Protein AF-A0AA39YQM5-F1 (afdb_monomer)

Sequence (185 aa):
MAFLSEPGAADSDPPRSPYSTARALARDLTLPAVPDMAIPPSPPPTQHADMTSLNAKFDTFLKLKRRAADPAHFNSRIGASSALRNPALMDKLLGFVGMETEFSEGDAAGTAQYGTTVGSDVWDPAGFPEWAYRGALRRAQERGTRERERARGEPVQFVSSGAGAGVEAAGAAPVRFDRRTMFDT

Mean predicted aligned error: 21.56 Å

InterPro domains:
  IPR012479 SAP30-binding protein [PF07818] (39-149)
  IPR012479 SAP30-binding protein [PTHR13464] (11-168)

Organism: NCBI:txid92897

Solvent-accessible surface area (backbone atoms only — not comparable to full-atom values): 12510 Å² total; per-residue (Å²): 137,84,83,80,77,78,83,72,80,80,78,80,69,74,89,67,52,74,68,55,47,54,52,48,51,55,46,66,75,68,52,67,97,66,77,84,80,72,77,74,77,78,75,78,81,80,86,51,82,86,43,54,71,55,52,54,52,50,54,51,49,51,55,48,65,67,36,80,89,64,67,69,50,65,69,58,55,51,72,68,32,69,76,73,68,41,73,74,48,55,56,52,54,28,42,73,72,61,33,32,77,64,72,53,95,82,50,80,75,36,41,54,75,76,58,67,96,62,55,65,92,81,50,54,93,73,74,65,58,73,61,76,39,72,69,45,37,50,55,51,50,56,49,53,52,54,50,52,63,55,52,75,74,53,84,84,79,79,80,77,89,83,84,82,85,88,80,85,87,79,91,78,79,88,80,82,78,85,79,83,68,97,81,81,130

Structure (mmCIF, N/CA/C/O backbone):
data_AF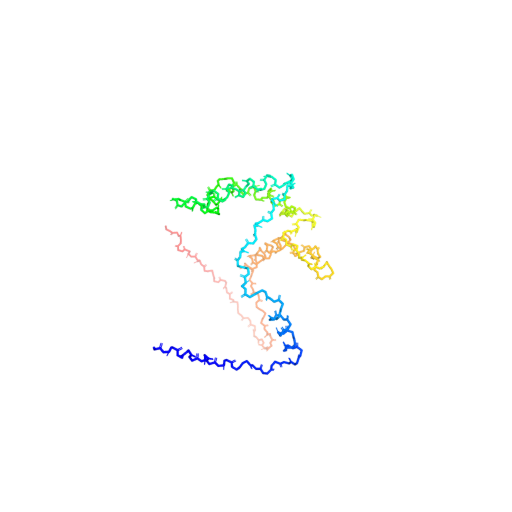-A0AA39YQM5-F1
#
_entry.id   AF-A0AA39YQM5-F1
#
loop_
_atom_site.group_PDB
_atom_site.id
_atom_site.type_symbol
_atom_site.label_atom_id
_atom_site.label_alt_id
_atom_site.label_comp_id
_atom_site.label_asym_id
_atom_site.label_entity_id
_atom_site.label_seq_id
_atom_site.pdbx_PDB_ins_code
_atom_site.Cartn_x
_atom_site.Cartn_y
_atom_site.Cartn_z
_atom_site.occupancy
_atom_site.B_iso_or_equiv
_atom_site.auth_seq_id
_atom_site.auth_comp_id
_atom_site.auth_asym_id
_atom_site.auth_atom_id
_atom_site.pdbx_PDB_model_num
ATOM 1 N N . MET A 1 1 ? 56.730 -27.668 -30.489 1.00 39.78 1 MET A N 1
ATOM 2 C CA . MET A 1 1 ? 56.117 -27.928 -29.170 1.00 39.78 1 MET A CA 1
ATOM 3 C C . MET A 1 1 ? 54.621 -28.047 -29.382 1.00 39.78 1 MET A C 1
ATOM 5 O O . MET A 1 1 ? 53.988 -27.052 -29.702 1.00 39.78 1 MET A O 1
ATOM 9 N N . ALA A 1 2 ? 54.102 -29.274 -29.350 1.00 35.88 2 ALA A N 1
ATOM 10 C CA . ALA A 1 2 ? 52.684 -29.564 -29.521 1.00 35.88 2 ALA A CA 1
ATOM 11 C C . ALA A 1 2 ? 51.980 -29.409 -28.167 1.00 35.88 2 ALA A C 1
ATOM 13 O O . ALA A 1 2 ? 52.367 -30.068 -27.204 1.00 35.88 2 ALA A O 1
ATOM 14 N N . PHE A 1 3 ? 50.979 -28.534 -28.091 1.00 41.88 3 PHE A N 1
ATOM 15 C CA . PHE A 1 3 ? 50.074 -28.461 -26.948 1.00 41.88 3 PHE A CA 1
ATOM 16 C C . PHE A 1 3 ? 48.999 -29.534 -27.130 1.00 41.88 3 PHE A C 1
ATOM 18 O O . PHE A 1 3 ? 48.055 -29.351 -27.896 1.00 41.88 3 PHE A O 1
ATOM 25 N N . LEU A 1 4 ? 49.169 -30.676 -26.459 1.00 44.28 4 LEU A N 1
ATOM 26 C CA . LEU A 1 4 ? 48.062 -31.594 -26.219 1.00 44.28 4 LEU A CA 1
ATOM 27 C C . LEU A 1 4 ? 47.138 -30.926 -25.196 1.00 44.28 4 LEU A C 1
ATOM 29 O O . LEU A 1 4 ? 47.504 -30.795 -24.032 1.00 44.28 4 LEU A O 1
ATOM 33 N N . SER A 1 5 ? 45.969 -30.469 -25.639 1.00 46.12 5 SER A N 1
ATOM 34 C CA . SER A 1 5 ? 44.890 -30.087 -24.730 1.00 46.12 5 SER A CA 1
ATOM 35 C C . SER A 1 5 ? 44.255 -31.366 -24.199 1.00 46.12 5 SER A C 1
ATOM 37 O O . SER A 1 5 ? 43.739 -32.168 -24.978 1.00 46.12 5 SER A O 1
ATOM 39 N N . GLU A 1 6 ? 44.314 -31.565 -22.885 1.00 42.88 6 GLU A N 1
ATOM 40 C CA . GLU A 1 6 ? 43.554 -32.608 -22.200 1.00 42.88 6 GLU A CA 1
ATOM 41 C C . GLU A 1 6 ? 42.051 -32.443 -22.488 1.00 42.88 6 GLU A C 1
ATOM 43 O O . GLU A 1 6 ? 41.546 -31.314 -22.448 1.00 42.88 6 GLU A O 1
ATOM 48 N N . PRO A 1 7 ? 41.306 -33.528 -22.764 1.00 44.53 7 PRO A N 1
ATOM 49 C CA . PRO A 1 7 ? 39.858 -33.464 -22.741 1.00 44.53 7 PRO A CA 1
ATOM 50 C C . PRO A 1 7 ? 39.413 -33.342 -21.280 1.00 44.53 7 PRO A C 1
ATOM 52 O O . PRO A 1 7 ? 39.602 -34.259 -20.480 1.00 44.53 7 PRO A O 1
ATOM 55 N N . GLY A 1 8 ? 38.858 -32.176 -20.945 1.00 40.28 8 GLY A N 1
ATOM 56 C CA . GLY A 1 8 ? 38.265 -31.889 -19.646 1.00 40.28 8 GLY A CA 1
ATOM 57 C C . GLY A 1 8 ? 37.281 -32.977 -19.219 1.00 40.28 8 GLY A C 1
ATOM 58 O O . GLY A 1 8 ? 36.554 -33.537 -20.041 1.00 40.28 8 GLY A O 1
ATOM 59 N N . ALA A 1 9 ? 37.322 -33.272 -17.922 1.00 41.81 9 ALA A N 1
ATOM 60 C CA . ALA A 1 9 ? 36.506 -34.247 -17.221 1.00 41.81 9 ALA A CA 1
ATOM 61 C C . ALA A 1 9 ? 35.063 -34.299 -17.748 1.00 41.81 9 ALA A C 1
ATOM 63 O O . ALA A 1 9 ? 34.356 -33.293 -17.781 1.00 41.81 9 ALA A O 1
ATOM 64 N N . ALA A 1 10 ? 34.639 -35.495 -18.150 1.00 44.38 10 ALA A N 1
ATOM 65 C CA . ALA A 1 10 ? 33.248 -35.788 -18.430 1.00 44.38 10 ALA A CA 1
ATOM 66 C C . ALA A 1 10 ? 32.447 -35.647 -17.128 1.00 44.38 10 ALA A C 1
ATOM 68 O O . ALA A 1 10 ? 32.453 -36.551 -16.292 1.00 44.38 10 ALA A O 1
ATOM 69 N N . ASP A 1 11 ? 31.762 -34.516 -16.966 1.00 47.53 11 ASP A N 1
ATOM 70 C CA . ASP A 1 11 ? 30.626 -34.407 -16.057 1.00 47.53 11 ASP A CA 1
ATOM 71 C C . ASP A 1 11 ? 29.605 -35.467 -16.487 1.00 47.53 11 ASP A C 1
ATOM 73 O O . ASP A 1 11 ? 28.951 -35.364 -17.529 1.00 47.53 11 ASP A O 1
ATOM 77 N N . SER A 1 12 ? 29.532 -36.558 -15.726 1.00 56.06 12 SER A N 1
ATOM 78 C CA . SER A 1 12 ? 28.594 -37.646 -15.965 1.00 56.06 12 SER A CA 1
ATOM 79 C C . SER A 1 12 ? 27.187 -37.191 -15.584 1.00 56.06 12 SER A C 1
ATOM 81 O O . SER A 1 12 ? 26.719 -37.429 -14.468 1.00 56.06 12 SER A O 1
ATOM 83 N N . ASP A 1 13 ? 26.520 -36.518 -16.516 1.00 61.09 13 ASP A N 1
ATOM 84 C CA . ASP A 1 13 ? 25.085 -36.272 -16.443 1.00 61.09 13 ASP A CA 1
ATOM 85 C C . ASP A 1 13 ? 24.344 -37.613 -16.264 1.00 61.09 13 ASP A C 1
ATOM 87 O O . ASP A 1 13 ? 24.698 -38.607 -16.914 1.00 61.09 13 ASP A O 1
ATOM 91 N N . PRO A 1 14 ? 23.309 -37.683 -15.405 1.00 71.25 14 PRO A N 1
ATOM 92 C CA . PRO A 1 14 ? 22.528 -38.902 -15.229 1.00 71.25 14 PRO A CA 1
ATOM 93 C C . PRO A 1 14 ? 21.944 -39.366 -16.575 1.00 71.25 14 PRO A C 1
ATOM 95 O O . PRO A 1 14 ? 21.671 -38.530 -17.445 1.00 71.25 14 PRO A O 1
ATOM 98 N N . PRO A 1 15 ? 21.722 -40.683 -16.773 1.00 66.12 15 PRO A N 1
ATOM 99 C CA . PRO A 1 15 ? 21.283 -41.224 -18.055 1.00 66.12 15 PRO A CA 1
ATOM 100 C C . PRO A 1 15 ? 19.975 -40.560 -18.489 1.00 66.12 15 PRO A C 1
ATOM 102 O O . PRO A 1 15 ? 18.907 -40.772 -17.911 1.00 66.12 15 PRO A O 1
ATOM 105 N N . ARG A 1 16 ? 20.074 -39.710 -19.513 1.00 74.81 16 ARG A N 1
ATOM 106 C CA . ARG A 1 16 ? 18.937 -38.982 -20.072 1.00 74.81 16 ARG A CA 1
ATOM 107 C C . ARG A 1 16 ? 18.019 -39.977 -20.784 1.00 74.81 16 ARG A C 1
ATOM 109 O O . ARG A 1 16 ? 18.481 -40.882 -21.476 1.00 74.81 16 ARG A O 1
ATOM 116 N N . SER A 1 17 ? 16.707 -39.806 -20.630 1.00 88.69 17 SER A N 1
ATOM 117 C CA . SER A 1 17 ? 15.718 -40.626 -21.340 1.00 88.69 17 SER A CA 1
ATOM 118 C C . SER A 1 17 ? 15.905 -40.508 -22.864 1.00 88.69 17 SER A C 1
ATOM 120 O O . SER A 1 17 ? 16.361 -39.461 -23.335 1.00 88.69 17 SER A O 1
ATOM 122 N N . PRO A 1 18 ? 15.512 -41.516 -23.668 1.00 87.31 18 PRO A N 1
ATOM 123 C CA . PRO A 1 18 ? 15.668 -41.474 -25.129 1.00 87.31 18 PRO A CA 1
ATOM 124 C C . PRO A 1 18 ? 14.965 -40.267 -25.770 1.00 87.31 18 PRO A C 1
ATOM 126 O O . PRO A 1 18 ? 15.402 -39.728 -26.782 1.00 87.31 18 PRO A O 1
ATOM 129 N N . TYR A 1 19 ? 13.888 -39.790 -25.146 1.00 87.25 19 TYR A N 1
ATOM 130 C CA . TYR A 1 19 ? 13.213 -38.564 -25.556 1.00 87.25 19 TYR A CA 1
ATOM 131 C C . TYR A 1 19 ? 14.065 -37.311 -25.291 1.00 87.25 19 TYR A C 1
ATOM 133 O O . TYR A 1 19 ? 14.136 -36.406 -26.123 1.00 87.25 19 TYR A O 1
ATOM 141 N N . SER A 1 20 ? 14.743 -37.255 -24.141 1.00 88.88 20 SER A N 1
ATOM 142 C CA . SER A 1 20 ? 15.628 -36.144 -23.789 1.00 88.88 20 SER A CA 1
ATOM 143 C C . SER A 1 20 ? 16.903 -36.125 -24.632 1.00 88.88 20 SER A C 1
ATOM 145 O O . SER A 1 20 ? 17.390 -35.038 -24.935 1.00 88.88 20 SER A O 1
ATOM 147 N N . THR A 1 21 ? 17.442 -37.284 -25.021 1.00 89.12 21 THR A N 1
ATOM 148 C CA . THR A 1 21 ? 18.626 -37.362 -25.891 1.00 89.12 21 THR A CA 1
ATOM 149 C C . THR A 1 21 ? 18.299 -36.914 -27.312 1.00 89.12 21 THR A C 1
ATOM 151 O O . THR A 1 21 ? 18.990 -36.048 -27.841 1.00 89.12 21 THR A O 1
ATOM 154 N N . ALA A 1 22 ? 17.197 -37.401 -27.894 1.00 90.31 22 ALA A N 1
ATOM 155 C CA . ALA A 1 22 ? 16.746 -36.982 -29.221 1.00 90.31 22 ALA A CA 1
ATOM 156 C C . ALA A 1 22 ? 16.466 -35.470 -29.286 1.00 90.31 22 ALA A C 1
ATOM 158 O O . ALA A 1 22 ? 16.838 -34.803 -30.250 1.00 90.31 22 ALA A O 1
ATOM 159 N N . ARG A 1 23 ? 15.859 -34.902 -28.235 1.00 91.38 23 ARG A N 1
ATOM 160 C CA . ARG A 1 23 ? 15.592 -33.459 -28.154 1.00 91.38 23 ARG A CA 1
ATOM 161 C C . ARG A 1 23 ? 16.859 -32.625 -27.945 1.00 91.38 23 ARG A C 1
ATOM 163 O O . ARG A 1 23 ? 16.921 -31.522 -28.481 1.00 91.38 23 ARG A O 1
ATOM 170 N N . ALA A 1 24 ? 17.835 -33.111 -27.176 1.00 88.88 24 ALA A N 1
ATOM 171 C CA . ALA A 1 24 ? 19.121 -32.431 -27.011 1.00 88.88 24 ALA A CA 1
ATOM 172 C C . ALA A 1 24 ? 19.882 -32.386 -28.341 1.00 88.88 24 ALA A C 1
ATOM 174 O O . ALA A 1 24 ? 20.235 -31.306 -28.794 1.00 88.88 24 ALA A O 1
ATOM 175 N N . LEU A 1 25 ? 19.983 -33.525 -29.031 1.00 90.31 25 LEU A N 1
ATOM 176 C CA . LEU A 1 25 ? 20.608 -33.619 -30.350 1.00 90.31 25 LEU A CA 1
ATOM 177 C C . LEU A 1 25 ? 19.923 -32.691 -31.364 1.00 90.31 25 LEU A C 1
ATOM 179 O O . LEU A 1 25 ? 20.590 -31.941 -32.069 1.00 90.31 25 LEU A O 1
ATOM 183 N N . ALA A 1 26 ? 18.587 -32.679 -31.410 1.00 91.75 26 ALA A N 1
ATOM 184 C CA . ALA A 1 26 ? 17.851 -31.781 -32.298 1.00 91.75 26 ALA A CA 1
ATOM 185 C C . ALA A 1 26 ? 18.127 -30.295 -32.002 1.00 91.75 26 ALA A C 1
ATOM 187 O O . ALA A 1 26 ? 18.169 -29.493 -32.931 1.00 91.75 26 ALA A O 1
ATOM 188 N N . ARG A 1 27 ? 18.331 -29.913 -30.734 1.00 87.31 27 ARG A N 1
ATOM 189 C CA . ARG A 1 27 ? 18.722 -28.542 -30.366 1.00 87.31 27 ARG A CA 1
ATOM 190 C C . ARG A 1 27 ? 20.156 -28.239 -30.781 1.00 87.31 27 ARG A C 1
ATOM 192 O O . ARG A 1 27 ? 20.376 -27.213 -31.408 1.00 87.31 27 ARG A O 1
ATOM 199 N N . ASP A 1 28 ? 21.091 -29.141 -30.511 1.00 88.19 28 ASP A N 1
ATOM 200 C CA . ASP A 1 28 ? 22.505 -28.955 -30.855 1.00 88.19 28 ASP A CA 1
ATOM 201 C C . ASP A 1 28 ? 22.709 -28.805 -32.370 1.00 88.19 28 ASP A C 1
ATOM 203 O O . ASP A 1 28 ? 23.535 -28.011 -32.807 1.00 88.19 28 ASP A O 1
ATOM 207 N N . LEU A 1 29 ? 21.905 -29.502 -33.182 1.00 89.88 29 LEU A N 1
ATOM 208 C CA . LEU A 1 29 ? 21.928 -29.369 -34.643 1.00 89.88 29 LEU A CA 1
ATOM 209 C C . LEU A 1 29 ? 21.211 -28.122 -35.184 1.00 89.88 29 LEU A C 1
ATOM 211 O O . LEU A 1 29 ? 21.393 -27.790 -36.354 1.00 89.88 29 LEU A O 1
ATOM 215 N N . THR A 1 30 ? 20.360 -27.464 -34.392 1.00 89.62 30 THR A N 1
ATOM 216 C CA . THR A 1 30 ? 19.540 -26.324 -34.854 1.00 89.62 30 THR A CA 1
ATOM 217 C C . THR A 1 30 ? 19.956 -24.984 -34.264 1.00 89.62 30 THR A C 1
ATOM 219 O O . THR A 1 30 ? 19.504 -23.945 -34.746 1.00 89.62 30 THR A O 1
ATOM 222 N N . LEU A 1 31 ? 20.826 -24.978 -33.254 1.00 83.69 31 LEU A N 1
ATOM 223 C CA . LEU A 1 31 ? 21.390 -23.751 -32.714 1.00 83.69 31 LEU A CA 1
ATOM 224 C C . LEU A 1 31 ? 22.581 -23.278 -33.567 1.00 83.69 31 LEU A C 1
ATOM 226 O O . LEU A 1 31 ? 23.403 -24.090 -33.994 1.00 83.69 31 LEU A O 1
ATOM 230 N N . PRO A 1 32 ? 22.700 -21.964 -33.828 1.00 84.44 32 PRO A N 1
ATOM 231 C CA . PRO A 1 32 ? 23.869 -21.413 -34.500 1.00 84.44 32 PRO A CA 1
ATOM 232 C C . PRO A 1 32 ? 25.125 -21.611 -33.639 1.00 84.44 32 PRO A C 1
ATOM 234 O O . PRO A 1 32 ? 25.078 -21.489 -32.417 1.00 84.44 32 PRO A O 1
ATOM 237 N N . ALA A 1 33 ? 26.266 -21.872 -34.287 1.00 82.44 33 ALA A N 1
ATOM 238 C CA . ALA A 1 33 ? 27.543 -22.141 -33.613 1.00 82.44 33 ALA A CA 1
ATOM 239 C C . ALA A 1 33 ? 28.030 -20.990 -32.710 1.00 82.44 33 ALA A C 1
ATOM 241 O O . ALA A 1 33 ? 28.806 -21.216 -31.784 1.00 82.44 33 ALA A O 1
ATOM 242 N N . VAL A 1 34 ? 27.574 -19.761 -32.975 1.00 85.81 34 VAL A N 1
ATOM 243 C CA . VAL A 1 34 ? 27.796 -18.589 -32.124 1.00 85.81 34 VAL A CA 1
ATOM 244 C C . VAL A 1 34 ? 26.434 -18.128 -31.601 1.00 85.81 34 VAL A C 1
ATOM 246 O O . VAL A 1 34 ? 25.588 -17.748 -32.415 1.00 85.81 34 VAL A O 1
ATOM 249 N N . PRO A 1 35 ? 26.198 -18.157 -30.275 1.00 81.69 35 PRO A N 1
ATOM 250 C CA . PRO A 1 35 ? 24.984 -17.608 -29.690 1.00 81.69 35 PRO A CA 1
ATOM 251 C C . PRO A 1 35 ? 24.878 -16.117 -30.010 1.00 81.69 35 PRO A C 1
ATOM 253 O O . PRO A 1 35 ? 2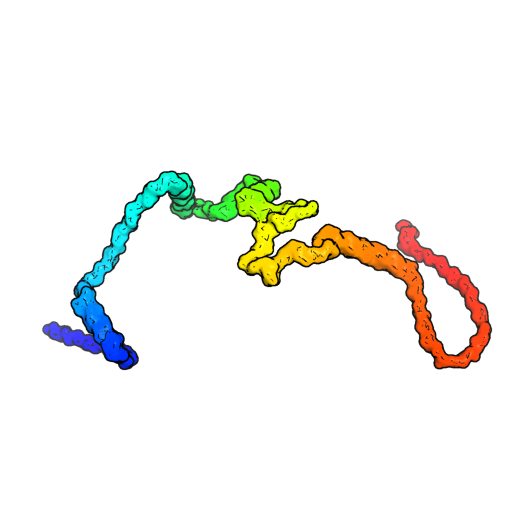5.837 -15.369 -29.801 1.00 81.69 35 PRO A O 1
ATOM 256 N N . ASP A 1 36 ? 23.719 -15.676 -30.493 1.00 84.06 36 ASP A N 1
ATOM 257 C CA . ASP A 1 36 ? 23.440 -14.248 -30.593 1.00 84.06 36 ASP A CA 1
ATOM 258 C C . ASP A 1 36 ? 23.224 -13.691 -29.181 1.00 84.06 36 ASP A C 1
ATOM 260 O O . ASP A 1 36 ? 22.195 -13.922 -28.545 1.00 84.06 36 ASP A O 1
ATOM 264 N N . MET A 1 37 ? 24.250 -13.014 -28.666 1.00 85.62 37 MET A N 1
ATOM 265 C CA . MET A 1 37 ? 24.234 -12.364 -27.354 1.00 85.62 37 MET A CA 1
ATOM 266 C C . MET A 1 37 ? 23.790 -10.897 -27.452 1.00 85.62 37 MET A C 1
ATOM 268 O O . MET A 1 37 ? 23.830 -10.177 -26.450 1.00 85.62 37 MET A O 1
ATOM 272 N N . ALA A 1 38 ? 23.399 -10.419 -28.640 1.00 87.62 38 ALA A N 1
ATOM 273 C CA . ALA A 1 38 ? 22.841 -9.088 -28.782 1.00 87.62 38 ALA A CA 1
ATOM 274 C C . ALA A 1 38 ? 21.445 -9.055 -28.151 1.00 87.62 38 ALA A C 1
ATOM 276 O O . ALA A 1 38 ? 20.543 -9.809 -28.514 1.00 87.62 38 ALA A O 1
ATOM 277 N N . ILE A 1 39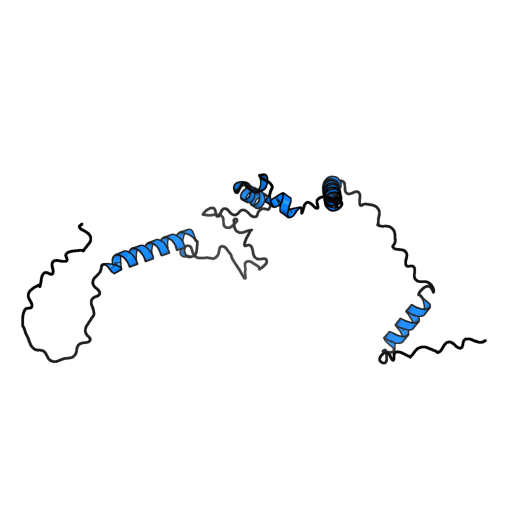 ? 21.249 -8.148 -27.195 1.00 83.94 39 ILE A N 1
ATOM 278 C CA . ILE A 1 39 ? 19.910 -7.862 -26.687 1.00 83.94 39 ILE A CA 1
ATOM 279 C C . ILE A 1 39 ? 19.164 -7.147 -27.822 1.00 83.94 39 ILE A C 1
ATOM 281 O O . ILE A 1 39 ? 19.655 -6.112 -28.289 1.00 83.94 39 ILE A O 1
ATOM 285 N N . PRO A 1 40 ? 18.006 -7.655 -28.284 1.00 86.62 40 PRO A N 1
ATOM 286 C CA . PRO A 1 40 ? 17.235 -6.958 -29.299 1.00 86.62 40 PRO A CA 1
ATOM 287 C C . PRO A 1 40 ? 16.867 -5.557 -28.790 1.00 86.62 40 PRO A C 1
ATOM 289 O O . PRO A 1 40 ? 16.645 -5.378 -27.586 1.00 86.62 40 PRO A O 1
ATOM 292 N N . PRO A 1 41 ? 16.803 -4.546 -29.676 1.00 85.50 41 PRO A N 1
ATOM 293 C CA . PRO A 1 41 ? 16.386 -3.213 -29.271 1.00 85.50 41 PRO A CA 1
ATOM 294 C C . PRO A 1 41 ? 15.016 -3.286 -28.595 1.00 85.50 41 PRO A C 1
ATOM 296 O O . PRO A 1 41 ? 14.169 -4.107 -28.962 1.00 85.50 41 PRO A O 1
ATOM 299 N N . SER A 1 42 ? 14.796 -2.428 -27.596 1.00 82.94 42 SER A N 1
ATOM 300 C CA . SER A 1 42 ? 13.484 -2.331 -26.968 1.00 82.94 42 SER A CA 1
ATOM 301 C C . SER A 1 42 ? 12.418 -2.050 -28.034 1.00 82.94 42 SER A C 1
ATOM 303 O O . SER A 1 42 ? 12.677 -1.301 -28.984 1.00 82.94 42 SER A O 1
ATOM 305 N N . PRO A 1 43 ? 11.222 -2.651 -27.909 1.00 83.50 43 PRO A N 1
ATOM 306 C CA . PRO A 1 43 ? 10.137 -2.375 -28.837 1.00 83.50 43 PRO A CA 1
ATOM 307 C C . PRO A 1 43 ? 9.842 -0.866 -28.869 1.00 83.50 43 PRO A C 1
ATOM 309 O O . PRO A 1 43 ? 10.036 -0.180 -27.856 1.00 83.50 43 PRO A O 1
ATOM 312 N N . PRO A 1 44 ? 9.379 -0.331 -30.015 1.00 79.12 44 PRO A N 1
ATOM 313 C CA . PRO A 1 44 ? 9.033 1.079 -30.121 1.00 79.12 44 PRO A CA 1
ATOM 314 C C . PRO A 1 44 ? 7.997 1.451 -29.049 1.00 79.12 44 PRO A C 1
ATOM 316 O O . PRO A 1 44 ? 7.125 0.635 -28.730 1.00 79.12 44 PRO A O 1
ATOM 319 N N . PRO A 1 45 ? 8.077 2.664 -28.471 1.00 67.38 45 PRO A N 1
ATOM 320 C CA . PRO A 1 45 ? 7.174 3.073 -27.407 1.00 67.38 45 PRO A CA 1
ATOM 321 C C . PRO A 1 45 ? 5.729 3.005 -27.903 1.00 67.38 45 PRO A C 1
ATOM 323 O O . PRO A 1 45 ? 5.383 3.591 -28.930 1.00 67.38 45 PRO A O 1
ATOM 326 N N . THR A 1 46 ? 4.882 2.288 -27.167 1.00 68.56 46 THR A N 1
ATOM 327 C CA . THR A 1 46 ? 3.451 2.194 -27.454 1.00 68.56 46 THR A CA 1
ATOM 328 C C . THR A 1 46 ? 2.830 3.583 -27.341 1.00 68.56 46 THR A C 1
ATOM 330 O O . THR A 1 46 ? 2.743 4.147 -26.247 1.00 68.56 46 THR A O 1
ATOM 333 N N . GLN A 1 47 ? 2.412 4.148 -28.472 1.00 64.69 47 GLN A N 1
ATOM 334 C CA . GLN A 1 47 ? 1.787 5.468 -28.556 1.00 64.69 47 GLN A CA 1
ATOM 335 C C . GLN A 1 47 ? 0.310 5.393 -28.145 1.00 64.69 47 GLN A C 1
ATOM 337 O O . GLN A 1 47 ? -0.587 5.679 -28.931 1.00 64.69 47 GLN A O 1
ATOM 342 N N . HIS A 1 48 ? 0.027 4.971 -26.915 1.00 62.62 48 HIS A N 1
ATOM 343 C CA . HIS A 1 48 ? -1.305 5.164 -26.355 1.00 62.62 48 HIS A CA 1
ATOM 344 C C . HIS A 1 48 ? -1.389 6.616 -25.880 1.00 62.62 48 HIS A C 1
ATOM 346 O O . HIS A 1 48 ? -0.655 7.006 -24.972 1.00 62.62 48 HIS A O 1
ATOM 352 N N . ALA A 1 49 ? -2.248 7.425 -26.510 1.00 61.16 49 ALA A N 1
ATOM 353 C CA . ALA A 1 49 ? -2.446 8.837 -26.158 1.00 61.16 49 ALA A CA 1
ATOM 354 C C . ALA A 1 49 ? -2.783 9.027 -24.663 1.00 61.16 49 ALA A C 1
ATOM 356 O O . ALA A 1 49 ? -2.376 10.012 -24.049 1.00 61.16 49 ALA A O 1
ATOM 357 N N . ASP A 1 50 ? -3.420 8.026 -24.052 1.00 65.12 50 ASP A N 1
ATOM 358 C CA . ASP A 1 50 ? -3.767 8.005 -22.628 1.00 65.12 50 ASP A CA 1
ATOM 359 C C . ASP A 1 50 ? -2.546 7.878 -21.693 1.00 65.12 50 ASP A C 1
ATOM 361 O O . ASP A 1 50 ? -2.606 8.242 -20.517 1.00 65.12 50 ASP A O 1
ATOM 365 N N . MET A 1 51 ? -1.401 7.407 -22.200 1.00 71.38 51 MET A N 1
ATOM 366 C CA . MET A 1 51 ? -0.198 7.113 -21.406 1.00 71.38 51 MET A CA 1
ATOM 367 C C . MET A 1 51 ? 0.826 8.256 -21.390 1.00 71.38 51 MET A C 1
ATOM 369 O O . MET A 1 51 ? 1.789 8.206 -20.622 1.00 71.38 51 MET A O 1
ATOM 373 N N . THR A 1 52 ? 0.634 9.323 -22.172 1.00 77.94 52 THR A N 1
ATOM 374 C CA . THR A 1 52 ? 1.583 10.452 -22.246 1.00 77.94 52 THR A CA 1
ATOM 375 C C . THR A 1 52 ? 1.772 11.138 -20.892 1.00 77.94 52 THR A C 1
ATOM 377 O O . THR A 1 52 ? 2.898 11.431 -20.487 1.00 77.94 52 THR A O 1
ATOM 380 N N . SER A 1 53 ? 0.679 11.336 -20.147 1.00 78.38 53 SER A N 1
ATOM 381 C CA . SER A 1 53 ? 0.725 11.935 -18.806 1.00 78.38 53 SER A CA 1
ATOM 382 C C . SER A 1 53 ? 1.446 11.044 -17.785 1.00 78.38 53 SER A C 1
ATOM 384 O O . SER A 1 53 ? 2.074 11.542 -16.848 1.00 78.38 53 SER A O 1
ATOM 386 N N . LEU A 1 54 ? 1.378 9.725 -17.970 1.00 81.31 54 LEU A N 1
ATOM 387 C CA . LEU A 1 54 ? 1.963 8.724 -17.087 1.00 81.31 54 LEU A CA 1
ATOM 388 C C . LEU A 1 54 ? 3.472 8.592 -17.354 1.00 81.31 54 LEU A C 1
ATOM 390 O O . LEU A 1 54 ? 4.277 8.664 -16.424 1.00 81.31 54 LEU A O 1
ATOM 394 N N . ASN A 1 55 ? 3.867 8.549 -18.627 1.00 82.94 55 ASN A N 1
ATOM 395 C CA . ASN A 1 55 ? 5.269 8.557 -19.045 1.00 82.94 55 ASN A CA 1
ATOM 396 C C . ASN A 1 55 ? 6.006 9.816 -18.554 1.00 82.94 55 ASN A C 1
ATOM 398 O O . ASN A 1 55 ? 7.102 9.710 -18.008 1.00 82.94 55 ASN A O 1
ATOM 402 N N . ALA A 1 56 ? 5.366 10.992 -18.605 1.00 85.94 56 ALA A N 1
ATOM 403 C CA . ALA A 1 56 ? 5.941 12.229 -18.067 1.00 85.94 56 ALA A CA 1
ATOM 404 C C . ALA A 1 56 ? 6.233 12.155 -16.550 1.00 85.94 56 ALA A C 1
ATOM 406 O O . ALA A 1 56 ? 7.237 12.697 -16.064 1.00 85.94 56 ALA A O 1
ATOM 407 N N . LYS A 1 57 ? 5.387 11.455 -15.779 1.00 86.69 57 LYS A N 1
ATOM 408 C CA . LYS A 1 57 ? 5.617 11.219 -14.342 1.00 86.69 57 LYS A CA 1
ATOM 409 C C . LYS A 1 57 ? 6.811 10.289 -14.126 1.00 86.69 57 LYS A C 1
ATOM 411 O O . LYS A 1 57 ? 7.651 10.577 -13.272 1.00 86.69 57 LYS A O 1
ATOM 416 N N . PHE A 1 58 ? 6.926 9.220 -14.916 1.00 86.88 58 PHE A N 1
ATOM 417 C CA . PHE A 1 58 ? 8.066 8.303 -14.843 1.00 86.88 58 PHE A CA 1
ATOM 418 C C . PHE A 1 58 ? 9.386 8.975 -15.215 1.00 86.88 58 PHE A C 1
ATOM 420 O O . PHE A 1 58 ? 10.367 8.809 -14.493 1.00 86.88 58 PHE A O 1
ATOM 427 N N . ASP A 1 59 ? 9.412 9.811 -16.251 1.00 86.44 59 ASP A N 1
ATOM 428 C CA . ASP A 1 59 ? 10.603 10.586 -16.611 1.00 86.44 59 ASP A CA 1
ATOM 429 C C . ASP A 1 59 ? 11.044 11.504 -15.473 1.00 86.44 59 ASP A C 1
ATOM 431 O O . ASP A 1 59 ? 12.232 11.624 -15.163 1.00 86.44 59 ASP A O 1
ATOM 435 N N . THR A 1 60 ? 10.078 12.133 -14.805 1.00 85.94 60 THR A N 1
ATOM 436 C CA . THR A 1 60 ? 10.336 12.972 -13.632 1.00 85.94 60 THR A CA 1
ATOM 437 C C . THR A 1 60 ? 10.908 12.150 -12.475 1.00 85.94 60 THR A C 1
ATOM 439 O O . THR A 1 60 ? 11.872 12.571 -11.832 1.00 85.94 60 THR A O 1
ATOM 442 N N . PHE A 1 61 ? 10.371 10.953 -12.235 1.00 84.06 61 PHE A N 1
ATOM 443 C CA . PHE A 1 61 ? 10.862 10.033 -11.211 1.00 84.06 61 PHE A CA 1
ATOM 444 C C . PHE A 1 61 ? 12.282 9.527 -11.503 1.00 84.06 61 PHE A C 1
ATOM 446 O O . PHE A 1 61 ? 13.127 9.509 -10.608 1.00 84.06 61 PHE A O 1
ATOM 453 N N . LEU A 1 62 ? 12.581 9.175 -12.755 1.00 85.62 62 LEU A N 1
ATOM 454 C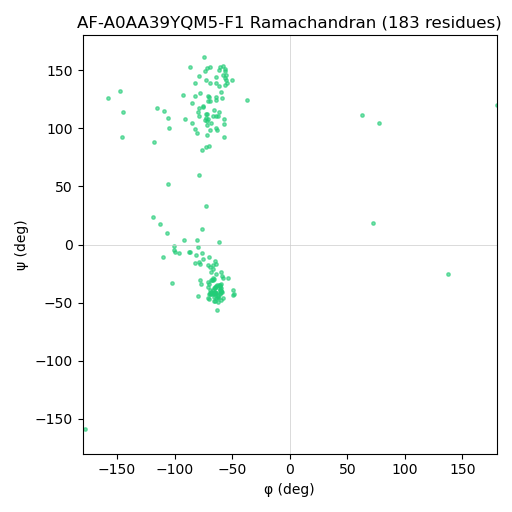 CA . LEU A 1 62 ? 13.916 8.752 -13.179 1.00 85.62 62 LEU A CA 1
ATOM 455 C C . LEU A 1 62 ? 14.935 9.888 -13.044 1.00 85.62 62 LEU A C 1
ATOM 457 O O . LEU A 1 62 ? 16.043 9.657 -12.560 1.00 85.62 62 LEU A O 1
ATOM 461 N N . LYS A 1 63 ? 14.560 11.124 -13.395 1.00 84.75 63 LYS A N 1
ATOM 462 C CA . LYS A 1 63 ? 15.395 12.318 -13.174 1.00 84.75 63 LYS A CA 1
ATOM 463 C C . LYS A 1 63 ? 15.687 12.536 -11.691 1.00 84.75 63 LYS A C 1
ATOM 465 O O . LYS A 1 63 ? 16.826 12.829 -11.334 1.00 84.75 63 LYS A O 1
ATOM 470 N N . LEU A 1 64 ? 14.681 12.362 -10.830 1.00 81.62 64 LEU A N 1
ATOM 471 C CA . LEU A 1 64 ? 14.842 12.500 -9.383 1.00 81.62 64 LEU A CA 1
ATOM 472 C C . LEU A 1 64 ? 15.770 11.418 -8.814 1.00 81.62 64 LEU A C 1
ATOM 474 O O . LEU A 1 64 ? 16.629 11.730 -7.998 1.00 81.62 64 LEU A O 1
ATOM 478 N N . LYS A 1 65 ? 15.649 10.172 -9.285 1.00 80.81 65 LYS A N 1
ATOM 479 C CA . LYS A 1 65 ? 16.501 9.055 -8.850 1.00 80.81 65 LYS A CA 1
ATOM 480 C C . LYS A 1 65 ? 17.945 9.139 -9.343 1.00 80.81 65 LYS A C 1
ATOM 482 O O . LYS A 1 65 ? 18.841 8.686 -8.645 1.00 80.81 65 LYS A O 1
ATOM 487 N N . ARG A 1 66 ? 18.184 9.703 -10.531 1.00 83.25 66 ARG A N 1
ATOM 488 C CA . ARG A 1 66 ? 19.536 9.866 -11.099 1.00 83.25 66 ARG A CA 1
ATOM 489 C C . ARG A 1 66 ? 20.337 11.002 -10.455 1.00 83.25 66 ARG A C 1
ATOM 491 O O . ARG A 1 66 ? 21.541 11.087 -10.682 1.00 83.25 66 ARG A O 1
ATOM 498 N N . ARG A 1 67 ? 19.708 11.881 -9.664 1.00 80.19 67 ARG A N 1
ATOM 499 C CA . ARG A 1 67 ? 20.413 12.926 -8.906 1.00 80.19 67 ARG A CA 1
ATOM 500 C C . ARG A 1 67 ? 21.191 12.286 -7.754 1.00 80.19 67 ARG A C 1
ATOM 502 O O . ARG A 1 67 ? 20.662 12.072 -6.673 1.00 80.19 67 ARG A O 1
ATOM 509 N N . ALA A 1 68 ? 22.462 11.996 -8.010 1.00 62.50 68 ALA A N 1
ATOM 510 C CA . ALA A 1 68 ? 23.361 11.349 -7.057 1.00 62.50 68 ALA A CA 1
ATOM 511 C C . ALA A 1 68 ? 23.780 12.243 -5.871 1.00 62.50 68 ALA A C 1
ATOM 513 O O . ALA A 1 68 ? 24.262 11.721 -4.874 1.00 62.50 68 ALA A O 1
ATOM 514 N N . ALA A 1 69 ? 23.610 13.568 -5.973 1.00 70.00 69 ALA A N 1
ATOM 515 C CA . ALA A 1 69 ? 24.059 14.520 -4.951 1.00 70.00 69 ALA A CA 1
ATOM 516 C C . ALA A 1 69 ? 23.147 14.573 -3.712 1.00 70.00 69 ALA A C 1
ATOM 518 O O . ALA A 1 69 ? 23.646 14.735 -2.610 1.00 70.00 69 ALA A O 1
ATOM 519 N N . ASP A 1 70 ? 21.837 14.390 -3.899 1.00 70.12 70 ASP A N 1
ATOM 520 C CA . ASP A 1 70 ? 20.842 14.279 -2.828 1.00 70.12 70 ASP A CA 1
ATOM 521 C C . ASP A 1 70 ? 19.763 13.297 -3.302 1.00 70.12 70 ASP A C 1
ATOM 523 O O . ASP A 1 70 ? 18.824 13.701 -4.005 1.00 70.12 70 ASP A O 1
ATOM 527 N N . PRO A 1 71 ? 19.885 11.993 -2.989 1.00 70.56 71 PRO A N 1
ATOM 528 C CA . PRO A 1 71 ? 18.882 11.006 -3.353 1.00 70.56 71 PRO A CA 1
ATOM 529 C C . PRO A 1 71 ? 17.627 11.249 -2.511 1.00 70.56 71 PRO A C 1
ATOM 531 O O . PRO A 1 71 ? 17.419 10.653 -1.455 1.00 70.56 71 PRO A O 1
ATOM 534 N N . ALA A 1 72 ? 16.771 12.160 -2.973 1.00 70.25 72 ALA A N 1
ATOM 535 C CA . ALA A 1 72 ? 15.490 12.437 -2.350 1.00 70.25 72 ALA A CA 1
ATOM 536 C C . ALA A 1 72 ? 14.624 11.172 -2.425 1.00 70.25 72 ALA A C 1
ATOM 538 O O . ALA A 1 72 ? 14.011 10.871 -3.454 1.00 70.25 72 ALA A O 1
ATOM 539 N N . HIS A 1 73 ? 14.582 10.414 -1.329 1.00 72.75 73 HIS A N 1
ATOM 540 C CA . HIS A 1 73 ? 13.738 9.236 -1.217 1.00 72.75 73 HIS A CA 1
ATOM 541 C C . HIS A 1 73 ? 12.280 9.683 -1.354 1.00 72.75 73 HIS A C 1
ATOM 543 O O . HIS A 1 73 ? 11.772 10.435 -0.521 1.00 72.75 73 HIS A O 1
ATOM 549 N N . PHE A 1 74 ? 11.609 9.254 -2.424 1.00 74.44 74 PHE A N 1
ATOM 550 C CA . PHE A 1 74 ? 10.256 9.697 -2.774 1.00 74.44 74 PHE A CA 1
ATOM 551 C C . PHE A 1 74 ? 9.285 9.606 -1.584 1.00 74.44 74 PHE A C 1
ATOM 553 O O . PHE A 1 74 ? 8.602 10.582 -1.285 1.00 74.44 74 PHE A O 1
ATOM 560 N N . ASN A 1 75 ? 9.326 8.506 -0.820 1.00 78.00 75 ASN A N 1
ATOM 561 C CA . ASN A 1 75 ? 8.487 8.336 0.374 1.00 78.00 75 ASN A CA 1
ATOM 562 C C . ASN A 1 75 ? 8.858 9.292 1.523 1.00 78.00 75 ASN A C 1
ATOM 564 O O . ASN A 1 75 ? 7.981 9.715 2.266 1.00 78.00 75 ASN A O 1
ATOM 568 N N . SER A 1 76 ? 10.133 9.684 1.647 1.00 81.12 76 SER A N 1
ATOM 569 C CA . SER A 1 76 ? 10.566 10.677 2.645 1.00 81.12 76 SER A CA 1
ATOM 570 C C . SER A 1 76 ? 10.026 12.065 2.295 1.00 81.12 76 SER A C 1
ATOM 572 O O . SER A 1 76 ? 9.463 12.761 3.138 1.00 81.12 76 SER A O 1
ATOM 574 N N . ARG A 1 77 ? 10.082 12.433 1.008 1.00 79.62 77 ARG A N 1
ATOM 575 C CA . ARG A 1 77 ? 9.518 13.694 0.509 1.00 79.62 77 ARG A CA 1
ATOM 576 C C . ARG A 1 77 ? 7.991 13.736 0.622 1.00 79.62 77 ARG A C 1
ATOM 578 O O . ARG A 1 77 ? 7.438 14.782 0.940 1.00 79.62 77 ARG A O 1
ATOM 585 N N . ILE A 1 78 ? 7.325 12.607 0.389 1.00 77.38 78 ILE A N 1
ATOM 586 C CA . ILE A 1 78 ? 5.885 12.431 0.617 1.00 77.38 78 ILE A CA 1
ATOM 587 C C . ILE A 1 78 ? 5.549 12.619 2.101 1.00 77.38 78 ILE A C 1
ATOM 589 O O . ILE A 1 78 ? 4.684 13.428 2.413 1.00 77.38 78 ILE A O 1
ATOM 593 N N . GLY A 1 79 ? 6.266 11.963 3.018 1.00 76.19 79 GLY A N 1
ATOM 594 C CA . GLY A 1 79 ? 6.028 12.106 4.462 1.00 76.19 79 GLY A CA 1
ATOM 595 C C . GLY A 1 79 ? 6.328 13.509 5.012 1.00 76.19 79 GLY A C 1
ATOM 596 O O . GLY A 1 79 ? 5.686 13.969 5.957 1.00 76.19 79 GLY A O 1
ATOM 597 N N . ALA A 1 80 ? 7.274 14.227 4.401 1.00 77.62 80 ALA A N 1
ATOM 598 C CA . ALA A 1 80 ? 7.572 15.621 4.727 1.00 77.62 80 ALA A CA 1
ATOM 599 C C . ALA A 1 80 ? 6.581 16.626 4.104 1.00 77.62 80 ALA A C 1
ATOM 601 O O . ALA A 1 80 ? 6.544 17.783 4.523 1.00 77.62 80 ALA A O 1
ATOM 602 N N . SER A 1 81 ? 5.781 16.207 3.118 1.00 80.38 81 SER A N 1
ATOM 603 C CA . SER A 1 81 ? 4.839 17.078 2.411 1.00 80.38 81 SER A CA 1
ATOM 604 C C . SER A 1 81 ? 3.667 17.477 3.307 1.00 80.38 81 SER A C 1
ATOM 606 O O . SER A 1 81 ? 2.957 16.632 3.851 1.00 80.38 81 SER A O 1
ATOM 608 N N . SER A 1 82 ? 3.413 18.782 3.417 1.00 72.56 82 SER A N 1
ATOM 609 C CA . SER A 1 82 ? 2.291 19.336 4.185 1.00 72.56 82 SER A CA 1
ATOM 610 C C . SER A 1 82 ? 0.921 18.941 3.628 1.00 72.56 82 SER A C 1
ATOM 612 O O . SER A 1 82 ? -0.036 18.859 4.393 1.00 72.56 82 SER A O 1
ATOM 614 N N . ALA A 1 83 ? 0.828 18.631 2.331 1.00 70.94 83 ALA A N 1
ATOM 615 C CA . ALA A 1 83 ? -0.413 18.185 1.700 1.00 70.94 83 ALA A CA 1
ATOM 616 C C . ALA A 1 83 ? -0.945 16.877 2.317 1.00 70.94 83 ALA A C 1
ATOM 618 O O . ALA A 1 83 ? -2.146 16.741 2.512 1.00 70.94 83 ALA A O 1
ATOM 619 N N . LEU A 1 84 ? -0.059 15.946 2.691 1.00 72.50 84 LEU A N 1
ATOM 620 C CA . LEU A 1 84 ? -0.438 14.667 3.310 1.00 72.50 84 LEU A CA 1
ATOM 621 C C . LEU A 1 84 ? -0.570 14.740 4.836 1.00 72.50 84 LEU A C 1
ATOM 623 O O . LEU A 1 84 ? -1.009 13.778 5.455 1.00 72.50 84 LEU A O 1
ATOM 627 N N . ARG A 1 85 ? -0.214 15.874 5.453 1.00 77.50 85 ARG A N 1
ATOM 628 C CA . ARG A 1 85 ? -0.414 16.103 6.894 1.00 77.50 85 ARG A CA 1
ATOM 629 C C . ARG A 1 85 ? -1.834 16.542 7.237 1.00 77.50 85 ARG A C 1
ATOM 631 O O . ARG A 1 85 ? -2.159 16.614 8.417 1.00 77.50 85 ARG A O 1
ATOM 638 N N . ASN A 1 86 ? -2.663 16.851 6.239 1.00 83.81 86 ASN A N 1
ATOM 639 C CA . ASN A 1 86 ? -4.072 17.135 6.465 1.00 83.81 86 ASN A CA 1
ATOM 640 C C . ASN A 1 86 ? -4.833 15.810 6.655 1.00 83.81 86 ASN A C 1
ATOM 642 O O . ASN A 1 86 ? -4.994 15.083 5.673 1.00 83.81 86 ASN A O 1
ATOM 646 N N . PRO A 1 87 ? -5.329 15.494 7.864 1.00 77.56 87 PRO A N 1
ATOM 647 C CA . PRO A 1 87 ? -6.041 14.240 8.105 1.00 77.56 87 PRO A CA 1
ATOM 648 C C . PRO A 1 87 ? -7.288 14.098 7.217 1.00 77.56 87 PRO A C 1
ATOM 650 O O . PRO A 1 87 ? -7.539 13.011 6.711 1.00 77.56 87 PRO A O 1
ATOM 653 N N . ALA A 1 88 ? -7.978 15.201 6.900 1.00 79.81 88 ALA A N 1
ATOM 654 C CA . ALA A 1 88 ? -9.169 15.194 6.044 1.00 79.81 88 ALA A CA 1
ATOM 655 C C . ALA A 1 88 ? -8.873 14.899 4.559 1.00 79.81 88 ALA A C 1
ATOM 657 O O . ALA A 1 88 ? -9.788 14.722 3.755 1.00 79.81 88 ALA A O 1
ATOM 658 N N . LEU A 1 89 ? -7.600 14.903 4.145 1.00 81.94 89 LEU A N 1
ATOM 659 C CA . LEU A 1 89 ? -7.219 14.519 2.786 1.00 81.94 89 LEU A CA 1
ATOM 660 C C . LEU A 1 89 ? -7.216 12.996 2.616 1.00 81.94 89 LEU A C 1
ATOM 662 O O . LEU A 1 89 ? -7.524 12.524 1.524 1.00 81.94 89 LEU A O 1
ATOM 666 N N . MET A 1 90 ? -6.918 12.238 3.676 1.00 79.81 90 MET A N 1
ATOM 667 C CA . MET A 1 90 ? -6.974 10.777 3.626 1.00 79.81 90 MET A CA 1
ATOM 668 C C . MET A 1 90 ? -8.400 10.300 3.335 1.00 79.81 90 MET A C 1
ATOM 670 O O . MET A 1 90 ? -8.581 9.488 2.435 1.00 79.81 90 MET A O 1
ATOM 674 N N . ASP A 1 91 ? -9.404 10.884 3.992 1.00 79.81 91 ASP A N 1
ATOM 675 C CA . ASP A 1 91 ? -10.818 10.533 3.791 1.00 79.81 91 ASP A CA 1
ATOM 676 C C . ASP A 1 91 ? -11.271 10.785 2.343 1.00 79.81 91 ASP A C 1
ATOM 678 O O . ASP A 1 91 ? -11.936 9.955 1.731 1.00 79.81 91 ASP A O 1
ATOM 682 N N . LYS A 1 92 ? -10.813 11.884 1.728 1.00 84.31 92 LYS A N 1
ATOM 683 C CA . LYS A 1 92 ? -11.096 12.192 0.314 1.00 84.31 92 LYS A CA 1
ATOM 684 C C . LYS A 1 92 ? -10.399 11.245 -0.658 1.00 84.31 92 LYS A C 1
ATOM 686 O O . LYS A 1 92 ? -10.975 10.899 -1.686 1.00 84.31 92 LYS A O 1
ATOM 691 N N . LEU A 1 93 ? -9.151 10.861 -0.375 1.00 81.56 93 LEU A N 1
ATOM 692 C CA . LEU A 1 93 ? -8.425 9.885 -1.193 1.00 81.56 93 LEU A CA 1
ATOM 693 C C . LEU A 1 93 ? -9.088 8.508 -1.111 1.00 81.56 93 LEU A C 1
ATOM 695 O O . LEU A 1 93 ? -9.237 7.843 -2.131 1.00 81.56 93 LEU A O 1
ATOM 699 N N . LEU A 1 94 ? -9.508 8.114 0.087 1.00 79.94 94 LEU A N 1
ATOM 700 C CA . LEU A 1 94 ? -10.246 6.886 0.342 1.00 79.94 94 LEU A CA 1
ATOM 701 C C . LEU A 1 94 ? -11.600 6.895 -0.381 1.00 79.94 94 LEU A C 1
ATOM 703 O O . LEU A 1 94 ? -11.882 5.963 -1.130 1.00 79.94 94 LEU A O 1
ATOM 707 N N . GLY A 1 95 ? -12.359 7.992 -0.299 1.00 79.62 95 GLY A N 1
ATOM 708 C CA . GLY A 1 95 ? -13.587 8.186 -1.076 1.00 79.62 95 GLY A CA 1
ATOM 709 C C . GLY A 1 95 ? -13.367 8.143 -2.596 1.00 79.62 95 GLY A C 1
ATOM 710 O O . GLY A 1 95 ? -14.136 7.508 -3.310 1.00 79.62 95 GLY A O 1
ATOM 711 N N . PHE A 1 96 ? -12.276 8.724 -3.113 1.00 79.38 96 PHE A N 1
ATOM 712 C CA . PHE A 1 96 ? -11.940 8.655 -4.545 1.00 79.38 96 PHE A CA 1
ATOM 713 C C . PHE A 1 96 ? -11.668 7.223 -5.033 1.00 79.38 96 PHE A C 1
ATOM 715 O O . PHE A 1 96 ? -12.008 6.881 -6.163 1.00 79.38 96 PHE A O 1
ATOM 722 N N . VAL A 1 97 ? -11.066 6.380 -4.190 1.00 78.50 97 VAL A N 1
ATOM 723 C CA . VAL A 1 97 ? -10.828 4.955 -4.488 1.00 78.50 97 VAL A CA 1
ATOM 724 C C . VAL A 1 97 ? -12.096 4.112 -4.256 1.00 78.50 97 VAL A C 1
ATOM 726 O O . VAL A 1 97 ? -12.103 2.915 -4.526 1.00 78.50 97 VAL A O 1
ATOM 729 N N . GLY A 1 98 ? -13.191 4.725 -3.792 1.00 68.50 98 GLY A N 1
ATOM 730 C CA . GLY A 1 98 ? -14.422 4.025 -3.424 1.00 68.50 98 GLY A CA 1
ATOM 731 C C . GLY A 1 98 ? -14.287 3.221 -2.128 1.00 68.50 98 GLY A C 1
ATOM 732 O O . GLY A 1 98 ? -15.070 2.311 -1.883 1.00 68.50 98 GLY A O 1
ATOM 733 N N . MET A 1 99 ? -13.279 3.531 -1.310 1.00 67.88 99 MET A N 1
ATOM 734 C CA . MET A 1 99 ? -12.999 2.921 -0.009 1.00 67.88 99 MET A CA 1
ATOM 735 C C . MET A 1 99 ? -13.372 3.889 1.112 1.00 67.88 99 MET A C 1
ATOM 737 O O . MET A 1 99 ? -12.539 4.215 1.950 1.00 67.88 99 MET A O 1
ATOM 741 N N . GLU A 1 100 ? -14.593 4.412 1.096 1.00 67.06 100 GLU A N 1
ATOM 742 C CA . GLU A 1 100 ? -15.044 5.353 2.119 1.00 67.06 100 GLU A CA 1
ATOM 743 C C . GLU A 1 100 ? -15.092 4.686 3.503 1.00 67.06 100 GLU A C 1
ATOM 745 O O . GLU A 1 100 ? -15.465 3.522 3.640 1.00 67.06 100 GLU A O 1
ATOM 750 N N . THR A 1 101 ? -14.648 5.423 4.521 1.00 59.72 101 THR A N 1
ATOM 751 C CA . THR A 1 101 ? -14.522 4.964 5.915 1.00 59.72 101 THR A CA 1
ATOM 752 C C . THR A 1 101 ? -15.675 5.421 6.801 1.00 59.72 101 THR A C 1
ATOM 754 O O . THR A 1 101 ? -15.740 5.031 7.972 1.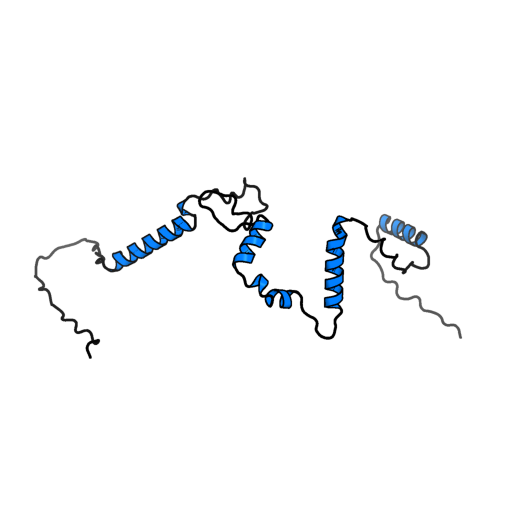00 59.72 101 THR A O 1
ATOM 757 N N . GLU A 1 102 ? -16.573 6.260 6.278 1.00 62.06 102 GLU A N 1
ATOM 758 C CA . GLU A 1 102 ? -17.754 6.697 7.008 1.00 62.06 102 GLU A CA 1
ATOM 759 C C . GLU A 1 102 ? -18.762 5.550 7.105 1.00 62.06 102 GLU A C 1
ATOM 761 O O . GLU A 1 102 ? -19.421 5.151 6.147 1.00 62.06 102 GLU A O 1
ATOM 766 N N . PHE A 1 103 ? -18.894 5.025 8.320 1.00 55.12 103 PHE A N 1
ATOM 767 C CA . PHE A 1 103 ? -20.008 4.175 8.712 1.00 55.12 103 PHE A CA 1
ATOM 768 C C . PHE A 1 103 ? -21.228 5.074 8.938 1.00 55.12 103 PHE A C 1
ATOM 770 O O . PHE A 1 103 ? -21.513 5.455 10.075 1.00 55.12 103 PHE A O 1
ATOM 777 N N . SER A 1 104 ? -21.923 5.466 7.870 1.00 50.06 104 SER A N 1
ATOM 778 C CA . SER A 1 104 ? -23.258 6.049 8.020 1.00 50.06 104 SER A CA 1
ATOM 779 C C . SER A 1 104 ? -24.178 4.973 8.609 1.00 50.06 104 SER A C 1
ATOM 781 O O . SER A 1 104 ? -24.240 3.861 8.079 1.00 50.06 104 SER A O 1
ATOM 783 N N . GLU A 1 105 ? -24.839 5.264 9.737 1.00 47.94 105 GLU A N 1
ATOM 784 C CA . GLU A 1 105 ? -25.848 4.390 10.359 1.00 47.94 105 GLU A CA 1
ATOM 785 C C . GLU A 1 105 ? -26.958 4.108 9.326 1.00 47.94 105 GLU A C 1
ATOM 787 O O . GLU A 1 105 ? -27.894 4.889 9.177 1.00 47.94 105 GLU A O 1
ATOM 792 N N . GLY A 1 106 ? -26.833 3.009 8.576 1.00 47.94 106 GLY A N 1
ATOM 793 C CA . GLY A 1 106 ? -27.823 2.573 7.587 1.00 47.94 106 GLY A CA 1
ATOM 794 C C . GLY A 1 106 ? -27.247 2.067 6.265 1.00 47.94 106 GLY A C 1
ATOM 795 O O . GLY A 1 106 ? -27.876 1.216 5.642 1.00 47.94 106 GLY A O 1
ATOM 796 N N . ASP A 1 107 ? -26.046 2.501 5.869 1.00 45.72 107 ASP A N 1
ATOM 797 C CA . ASP A 1 107 ? -25.440 2.084 4.601 1.00 45.72 107 ASP A CA 1
ATOM 798 C C . ASP A 1 107 ? -24.316 1.072 4.840 1.00 45.72 107 ASP A C 1
ATOM 800 O O . ASP A 1 107 ? -23.168 1.404 5.137 1.00 45.72 107 ASP A O 1
ATOM 804 N N . ALA A 1 108 ? -24.639 -0.206 4.634 1.00 49.75 108 ALA A N 1
ATOM 805 C CA . ALA A 1 108 ? -23.692 -1.325 4.625 1.00 49.75 108 ALA A CA 1
ATOM 806 C C . ALA A 1 108 ? -22.601 -1.221 3.528 1.00 49.75 108 ALA A C 1
ATOM 808 O O . ALA A 1 108 ? -21.774 -2.118 3.390 1.00 49.75 108 ALA A O 1
ATOM 809 N N . ALA A 1 109 ? -22.587 -0.137 2.744 1.00 50.78 109 ALA A N 1
ATOM 810 C CA . ALA A 1 109 ? -21.639 0.121 1.664 1.00 50.78 109 ALA A CA 1
ATOM 811 C C . ALA A 1 109 ? -20.329 0.799 2.122 1.00 50.78 109 ALA A C 1
ATOM 813 O O . ALA A 1 109 ? -19.393 0.898 1.332 1.00 50.78 109 ALA A O 1
ATOM 814 N N . GLY A 1 110 ? -20.214 1.212 3.392 1.00 52.03 110 GLY A N 1
ATOM 815 C CA . GLY A 1 110 ? -18.984 1.787 3.970 1.00 52.03 110 GLY A CA 1
ATOM 816 C C . GLY A 1 110 ? -17.874 0.770 4.291 1.00 52.03 110 GLY A C 1
ATOM 817 O O . GLY A 1 110 ? -16.945 1.068 5.037 1.00 52.03 110 GLY A O 1
ATOM 818 N N . THR A 1 111 ? -17.964 -0.471 3.796 1.00 54.53 111 THR A N 1
ATOM 819 C CA . THR A 1 111 ? -17.052 -1.572 4.164 1.00 54.53 111 THR A CA 1
ATOM 820 C C . THR A 1 111 ? -16.053 -1.943 3.079 1.00 54.53 111 THR A C 1
ATOM 822 O O . THR A 1 111 ? -15.375 -2.958 3.219 1.00 54.53 111 THR A O 1
ATOM 825 N N . ALA A 1 112 ? -15.916 -1.165 2.003 1.00 56.44 112 ALA A N 1
ATOM 826 C CA . ALA A 1 112 ? -14.978 -1.505 0.930 1.00 56.44 112 ALA A CA 1
ATOM 827 C C . ALA A 1 112 ? -13.523 -1.628 1.435 1.00 56.44 112 ALA A C 1
ATOM 829 O O . ALA A 1 112 ? -12.754 -2.424 0.900 1.00 56.44 112 ALA A O 1
ATOM 830 N N . GLN A 1 113 ? -13.157 -0.933 2.522 1.00 59.50 113 GLN A N 1
ATOM 831 C CA . GLN A 1 113 ? -11.837 -1.078 3.148 1.00 59.50 113 GLN A CA 1
ATOM 832 C C . GLN A 1 113 ? -11.600 -2.442 3.819 1.00 59.50 113 GLN A C 1
ATOM 834 O O . GLN A 1 113 ? -10.466 -2.919 3.843 1.00 59.50 113 GLN A O 1
ATOM 839 N N . TYR A 1 114 ? -12.651 -3.078 4.339 1.00 61.16 114 TYR A N 1
ATOM 840 C CA . TYR A 1 114 ? -12.591 -4.388 4.999 1.00 61.16 114 TYR A CA 1
ATOM 841 C C . TYR A 1 114 ? -13.322 -5.474 4.195 1.00 61.16 114 TYR A C 1
ATOM 843 O O . TYR A 1 114 ? -13.660 -6.530 4.731 1.00 61.16 114 TYR A O 1
ATOM 851 N N . GLY A 1 115 ? -13.572 -5.213 2.908 1.00 64.44 115 GLY A N 1
ATOM 852 C CA . GLY A 1 115 ? -14.171 -6.168 1.990 1.00 64.44 115 GLY A CA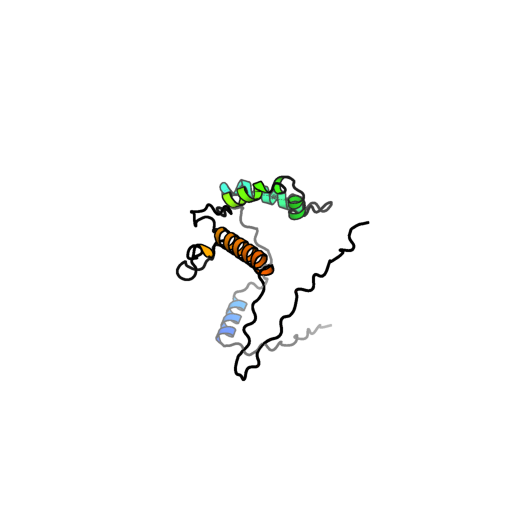 1
ATOM 853 C C . GLY A 1 115 ? -13.247 -7.366 1.807 1.00 64.44 115 GLY A C 1
ATOM 854 O O . GLY A 1 115 ? -12.065 -7.220 1.497 1.00 64.44 115 GLY A O 1
ATOM 855 N N . THR A 1 116 ? -13.783 -8.561 2.017 1.00 68.56 116 THR A N 1
ATOM 856 C CA . THR A 1 116 ? -13.093 -9.809 1.690 1.00 68.56 116 THR A CA 1
ATOM 857 C C . THR A 1 116 ? -13.358 -10.175 0.231 1.00 68.56 116 THR A C 1
ATOM 859 O O . THR A 1 116 ? -14.391 -9.818 -0.330 1.00 68.56 116 THR A O 1
ATOM 862 N N . THR A 1 117 ? -12.430 -10.897 -0.398 1.00 75.38 117 THR A N 1
ATOM 863 C CA . THR A 1 117 ? -12.646 -11.499 -1.727 1.00 75.38 117 THR A CA 1
ATOM 864 C C . THR A 1 117 ? -13.518 -12.752 -1.669 1.00 75.38 117 THR A C 1
ATOM 866 O O . THR A 1 117 ? -13.859 -13.324 -2.703 1.00 75.38 117 THR A O 1
ATOM 869 N N . VAL A 1 118 ? -13.838 -13.208 -0.460 1.00 79.38 118 VAL A N 1
ATOM 870 C CA . VAL A 1 118 ? -14.701 -14.353 -0.197 1.00 79.38 118 VAL A CA 1
ATOM 871 C C . VAL A 1 118 ? -16.158 -13.976 -0.493 1.00 79.38 118 VAL A C 1
ATOM 873 O O . VAL A 1 118 ? -16.579 -12.855 -0.216 1.00 79.38 118 VAL A O 1
ATOM 876 N N . GLY A 1 119 ? -16.918 -14.908 -1.075 1.00 79.06 119 GLY A N 1
ATOM 877 C CA . GLY A 1 119 ? -18.330 -14.696 -1.393 1.00 79.06 119 GLY A CA 1
ATOM 878 C C . GLY A 1 119 ? -19.179 -14.414 -0.150 1.00 79.06 119 GLY A C 1
ATOM 879 O O . GLY A 1 119 ? -18.862 -14.849 0.961 1.00 79.06 119 GLY A O 1
ATOM 880 N N . SER A 1 120 ? -20.277 -13.679 -0.340 1.00 74.62 120 SER A N 1
ATOM 881 C CA . SER A 1 120 ? -21.211 -13.306 0.734 1.00 74.62 120 SER A CA 1
ATOM 882 C C . SER A 1 120 ? -21.916 -14.504 1.376 1.00 74.62 120 SER A C 1
ATOM 884 O O . SER A 1 120 ? -22.475 -14.390 2.460 1.00 74.62 120 SER A O 1
ATOM 886 N N . ASP A 1 121 ? -21.897 -15.656 0.706 1.00 81.62 121 ASP A N 1
ATOM 887 C CA . ASP A 1 121 ? -22.347 -16.946 1.223 1.00 81.62 121 ASP A CA 1
ATOM 888 C C . ASP A 1 121 ? -21.463 -17.467 2.366 1.00 81.62 121 ASP A C 1
ATOM 890 O O . ASP A 1 121 ? -21.946 -18.172 3.250 1.00 81.62 121 ASP A O 1
ATOM 894 N N . VAL A 1 122 ? -20.181 -17.101 2.367 1.00 82.88 122 VAL A N 1
ATOM 895 C CA . VAL A 1 122 ? -19.213 -17.509 3.391 1.00 82.88 122 VAL A CA 1
ATOM 896 C C . VAL A 1 122 ? -18.949 -16.384 4.397 1.00 82.88 122 VAL A C 1
ATOM 898 O O . VAL A 1 122 ? -18.718 -16.667 5.573 1.00 82.88 122 VAL A O 1
ATOM 901 N N . TRP A 1 123 ? -18.990 -15.116 3.975 1.00 79.25 123 TRP A N 1
ATOM 902 C CA . TRP A 1 123 ? -18.819 -13.971 4.873 1.00 79.25 123 TRP A CA 1
ATOM 903 C C . TRP A 1 123 ? -19.687 -12.779 4.473 1.00 79.25 123 TRP A C 1
ATOM 905 O O . TRP A 1 123 ? -19.439 -12.132 3.456 1.00 79.25 123 TRP A O 1
ATOM 915 N N . ASP A 1 124 ? -20.646 -12.441 5.333 1.00 77.62 124 ASP A N 1
ATOM 916 C CA . ASP A 1 124 ? -21.449 -11.229 5.213 1.00 77.62 124 ASP A CA 1
ATOM 917 C C . ASP A 1 124 ? -21.010 -10.188 6.264 1.00 77.62 124 ASP A C 1
ATOM 919 O O . ASP A 1 124 ? -21.276 -10.368 7.457 1.00 77.62 124 ASP A O 1
ATOM 923 N N . PRO A 1 125 ? -20.352 -9.083 5.861 1.00 73.12 125 PRO A N 1
ATOM 924 C CA . PRO A 1 125 ? -19.954 -8.024 6.785 1.00 73.12 125 PRO A CA 1
ATOM 925 C C . PRO A 1 125 ? -21.150 -7.271 7.397 1.00 73.12 125 PRO A C 1
ATOM 927 O O . PRO A 1 125 ? -20.980 -6.605 8.419 1.00 73.12 125 PRO A O 1
ATOM 930 N N . ALA A 1 126 ? -22.346 -7.372 6.807 1.00 74.31 126 ALA A N 1
ATOM 931 C CA . ALA A 1 126 ? -23.573 -6.739 7.286 1.00 74.31 126 ALA A CA 1
ATOM 932 C C . ALA A 1 126 ? -24.498 -7.699 8.059 1.00 74.31 126 ALA A C 1
ATOM 934 O O . ALA A 1 126 ? -25.528 -7.271 8.574 1.00 74.31 126 ALA A O 1
ATOM 935 N N . GLY A 1 127 ? -24.126 -8.974 8.197 1.00 79.50 127 GLY A N 1
ATOM 936 C CA . GLY A 1 127 ? -24.951 -10.005 8.837 1.00 79.50 127 GLY A CA 1
ATOM 937 C C . GLY A 1 127 ? -24.918 -10.003 10.371 1.00 79.50 127 GLY A C 1
ATOM 938 O O . GLY A 1 127 ? -25.480 -10.899 11.005 1.00 79.50 127 GLY A O 1
ATOM 939 N N . PHE A 1 128 ? -24.234 -9.040 10.994 1.00 81.94 128 PHE A N 1
ATOM 940 C CA . PHE A 1 128 ? -24.083 -8.992 12.446 1.00 81.94 128 PHE A CA 1
ATOM 941 C C . PHE A 1 128 ? -25.337 -8.435 13.139 1.00 81.94 128 PHE A C 1
ATOM 943 O O . PHE A 1 128 ? -25.994 -7.534 12.625 1.00 81.94 128 PHE A O 1
ATOM 950 N N . PRO A 1 129 ? -25.683 -8.930 14.340 1.00 86.75 129 PRO A N 1
ATOM 951 C CA . PRO A 1 129 ? -26.780 -8.366 15.119 1.00 86.75 129 PRO A CA 1
ATOM 952 C C . PRO A 1 129 ? -26.426 -6.969 15.654 1.00 86.75 129 PRO A C 1
ATOM 954 O O . PRO A 1 129 ? -25.268 -6.690 15.958 1.00 86.75 129 PRO A O 1
ATOM 957 N N . GLU A 1 130 ? -27.438 -6.122 15.874 1.00 82.69 130 GLU A N 1
ATOM 958 C CA . GLU A 1 130 ? -27.275 -4.705 16.259 1.00 82.69 130 GLU A CA 1
ATOM 959 C C . GLU A 1 130 ? -26.305 -4.479 17.437 1.00 82.69 130 GLU A C 1
ATOM 961 O O . GLU A 1 130 ? -25.489 -3.560 17.430 1.00 82.69 130 GLU A O 1
ATOM 966 N N . TRP A 1 131 ? -26.333 -5.350 18.453 1.00 82.69 131 TRP A N 1
ATOM 967 C CA . TRP A 1 131 ? -25.468 -5.234 19.634 1.00 82.69 131 TRP A CA 1
ATOM 968 C C . TRP A 1 131 ? -23.973 -5.439 19.342 1.00 82.69 131 TRP A C 1
ATOM 970 O O . TRP A 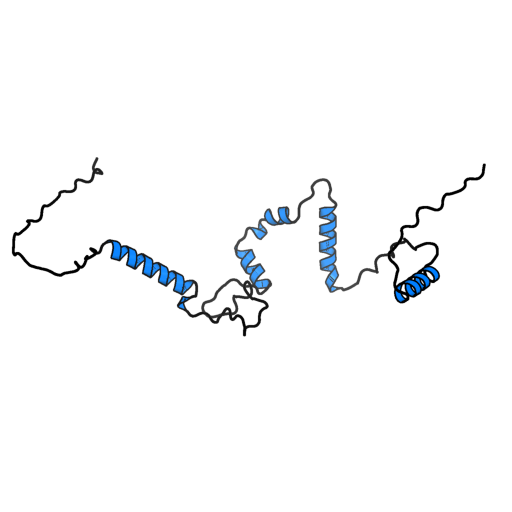1 131 ? -23.141 -5.016 20.147 1.00 82.69 131 TRP A O 1
ATOM 980 N N . ALA A 1 132 ? -23.630 -6.091 18.228 1.00 82.94 132 ALA A N 1
ATOM 981 C CA . ALA A 1 132 ? -22.256 -6.381 17.833 1.00 82.94 132 ALA A CA 1
ATOM 982 C C . ALA A 1 132 ? -21.580 -5.186 17.142 1.00 82.94 132 ALA A C 1
ATOM 984 O O . ALA A 1 132 ? -20.351 -5.137 17.063 1.00 82.94 132 ALA A O 1
ATOM 985 N N . TYR A 1 133 ? -22.350 -4.190 16.693 1.00 82.25 133 TYR A N 1
ATOM 986 C CA . TYR A 1 133 ? -21.791 -2.972 16.118 1.00 82.25 133 TYR A CA 1
ATOM 987 C C . TYR A 1 133 ? -21.182 -2.064 17.188 1.00 82.25 133 TYR A C 1
ATOM 989 O O . TYR A 1 133 ? -21.638 -1.990 18.334 1.00 82.25 133 TYR A O 1
ATOM 997 N N . ARG A 1 134 ? -20.148 -1.309 16.790 1.00 83.69 134 ARG A N 1
ATOM 998 C CA . ARG A 1 134 ? -19.348 -0.439 17.671 1.00 83.69 134 ARG A CA 1
ATOM 999 C C . ARG A 1 134 ? -20.203 0.466 18.562 1.00 83.69 134 ARG A C 1
ATOM 1001 O O . ARG A 1 134 ? -19.888 0.624 19.741 1.00 83.69 134 ARG A O 1
ATOM 1008 N N . GLY A 1 135 ? -21.260 1.066 18.010 1.00 86.62 135 GLY A N 1
ATOM 1009 C CA . GLY A 1 135 ? -22.141 1.981 18.737 1.00 86.62 135 GLY A CA 1
ATOM 1010 C C . GLY A 1 135 ? -22.868 1.293 19.892 1.00 86.62 135 GLY A C 1
ATOM 1011 O O . GLY A 1 135 ? -22.737 1.703 21.049 1.00 86.62 135 GLY A O 1
ATOM 1012 N N . ALA A 1 136 ? -23.595 0.216 19.598 1.00 85.38 136 ALA A N 1
ATOM 1013 C CA . ALA A 1 136 ? -24.340 -0.539 20.597 1.00 85.38 136 ALA A CA 1
ATOM 1014 C C . ALA A 1 136 ? -23.421 -1.241 21.610 1.00 85.38 136 ALA A C 1
ATOM 1016 O O . ALA A 1 136 ? -23.706 -1.206 22.810 1.00 85.38 136 ALA A O 1
ATOM 1017 N N . LEU A 1 137 ? -22.288 -1.791 21.159 1.00 88.50 137 LEU A N 1
ATOM 1018 C CA . LEU A 1 137 ? -21.299 -2.433 22.022 1.00 88.50 137 LEU A CA 1
ATOM 1019 C C . LEU A 1 137 ? -20.706 -1.447 23.031 1.00 88.50 137 LEU A C 1
ATOM 1021 O O . LEU A 1 137 ? -20.637 -1.744 24.224 1.00 88.50 137 LEU A O 1
ATOM 1025 N N . ARG A 1 138 ? -20.341 -0.243 22.578 1.00 90.00 138 ARG A N 1
ATOM 1026 C CA . ARG A 1 138 ? -19.844 0.822 23.455 1.00 90.00 138 ARG A CA 1
ATOM 1027 C C . ARG A 1 138 ? -20.886 1.200 24.510 1.00 90.00 138 ARG A C 1
ATOM 1029 O O . ARG A 1 138 ? -20.560 1.234 25.693 1.00 90.00 138 ARG A O 1
ATOM 1036 N N . ARG A 1 139 ? -22.147 1.406 24.111 1.00 91.62 139 ARG A N 1
ATOM 1037 C CA . ARG A 1 139 ? -23.252 1.701 25.046 1.00 91.62 139 ARG A CA 1
ATOM 1038 C C . ARG A 1 139 ? -23.454 0.564 26.057 1.00 91.62 139 ARG A C 1
ATOM 1040 O O . ARG A 1 139 ? -23.717 0.819 27.229 1.00 91.62 139 ARG A O 1
ATOM 1047 N N . ALA A 1 140 ? -23.334 -0.694 25.631 1.00 89.19 140 ALA A N 1
ATOM 1048 C CA . ALA A 1 140 ? -23.447 -1.851 26.516 1.00 89.19 140 ALA A CA 1
ATOM 1049 C C . ALA A 1 140 ? -22.296 -1.922 27.532 1.00 89.19 140 ALA A C 1
ATOM 1051 O O . ALA A 1 140 ? -22.549 -2.158 28.713 1.00 89.19 140 ALA A O 1
ATOM 1052 N N . GLN A 1 141 ? -21.059 -1.653 27.104 1.00 90.81 141 GLN A N 1
ATOM 1053 C CA . GLN A 1 141 ? -19.906 -1.588 28.003 1.00 90.81 141 GLN A CA 1
ATOM 1054 C C . GLN A 1 141 ? -20.039 -0.451 29.019 1.00 90.81 141 GLN A C 1
ATOM 1056 O O . GLN A 1 141 ? -19.856 -0.692 30.208 1.00 90.81 141 GLN A O 1
ATOM 1061 N N . GLU A 1 142 ? -20.425 0.750 28.578 1.00 92.50 142 GLU A N 1
ATOM 1062 C CA . GLU A 1 142 ? -20.671 1.903 29.457 1.00 92.50 142 GLU A CA 1
ATOM 1063 C C . GLU A 1 142 ? -21.778 1.617 30.491 1.00 92.50 142 GLU A C 1
ATOM 1065 O O . GLU A 1 142 ? -21.679 2.028 31.647 1.00 92.50 142 GLU A O 1
ATOM 1070 N N . ARG A 1 143 ? -22.831 0.878 30.114 1.00 90.31 143 ARG A N 1
ATOM 1071 C CA . ARG A 1 143 ? -23.863 0.430 31.066 1.00 90.31 143 ARG A CA 1
ATOM 1072 C C . ARG A 1 143 ? -23.300 -0.551 32.092 1.00 90.31 143 ARG A C 1
ATOM 1074 O O . ARG A 1 143 ? -23.490 -0.340 33.287 1.00 90.31 143 ARG A O 1
ATOM 1081 N N . GLY A 1 144 ? -22.563 -1.566 31.644 1.00 88.81 144 GLY A N 1
ATOM 1082 C CA . GLY A 1 144 ? -21.983 -2.578 32.527 1.00 88.81 144 GLY A CA 1
ATOM 1083 C C . GLY A 1 144 ? -20.930 -2.018 33.489 1.00 88.81 144 GLY A C 1
ATOM 1084 O O . GLY A 1 144 ? -20.874 -2.429 34.648 1.00 88.81 144 GLY A O 1
ATOM 1085 N N . THR A 1 145 ? -20.112 -1.053 33.060 1.00 88.75 145 THR A N 1
ATOM 1086 C CA . THR A 1 145 ? -19.180 -0.360 33.964 1.00 88.75 145 THR A CA 1
ATOM 1087 C C . THR A 1 145 ? -19.937 0.454 35.007 1.00 88.75 145 THR A C 1
ATOM 1089 O O . THR A 1 145 ? -19.651 0.323 36.195 1.00 88.75 145 THR A O 1
ATOM 1092 N N . ARG A 1 146 ? -20.969 1.200 34.595 1.00 87.94 146 ARG A N 1
ATOM 1093 C CA . ARG A 1 146 ? -21.806 1.999 35.502 1.00 87.94 146 ARG A CA 1
ATOM 1094 C C . ARG A 1 146 ? -22.580 1.145 36.510 1.00 87.94 146 ARG A C 1
ATOM 1096 O O . ARG A 1 146 ? -22.781 1.558 37.647 1.00 87.94 146 ARG A O 1
ATOM 1103 N N . GLU A 1 147 ? -23.029 -0.043 36.119 1.00 87.00 147 GLU A N 1
ATOM 1104 C CA . GLU A 1 147 ? -23.668 -1.008 37.023 1.00 87.00 147 GLU A CA 1
ATOM 1105 C C . GLU A 1 147 ? -22.673 -1.596 38.028 1.00 87.00 147 GLU A C 1
ATOM 1107 O O . GLU A 1 147 ? -22.976 -1.663 39.217 1.00 87.00 147 GLU A O 1
ATOM 1112 N N . ARG A 1 148 ? -21.453 -1.933 37.593 1.00 84.19 148 ARG A N 1
ATOM 1113 C CA . ARG A 1 148 ? -20.386 -2.405 38.492 1.00 84.19 148 ARG A CA 1
ATOM 1114 C C . ARG A 1 148 ? -19.950 -1.338 39.491 1.00 84.19 148 ARG A C 1
ATOM 1116 O O . ARG A 1 148 ? -19.657 -1.669 40.634 1.00 84.19 148 ARG A O 1
ATOM 1123 N N . GLU A 1 149 ? -19.910 -0.073 39.085 1.00 81.00 149 GLU A N 1
ATOM 1124 C CA . GLU A 1 149 ? -19.631 1.043 39.994 1.00 81.00 149 GLU A CA 1
ATOM 1125 C C . GLU A 1 149 ? -20.727 1.215 41.051 1.00 81.00 149 GLU A C 1
ATOM 1127 O O . GLU A 1 149 ? -20.412 1.470 42.210 1.00 81.00 149 GLU A O 1
ATOM 1132 N N . ARG A 1 150 ? -22.000 0.996 40.692 1.00 75.62 150 ARG A N 1
ATOM 1133 C CA . ARG A 1 150 ? -23.119 1.008 41.650 1.00 75.62 150 ARG A CA 1
ATOM 1134 C C . ARG A 1 150 ? -23.092 -0.192 42.598 1.00 75.62 150 ARG A C 1
ATOM 1136 O O . ARG A 1 150 ? -23.268 -0.013 43.797 1.00 75.62 150 ARG A O 1
ATOM 1143 N N . ALA A 1 151 ? -22.800 -1.386 42.084 1.00 68.00 151 ALA A N 1
ATOM 1144 C CA . ALA A 1 151 ? -22.726 -2.617 42.874 1.00 68.00 151 ALA A CA 1
ATOM 1145 C C . ALA A 1 151 ? -21.542 -2.639 43.860 1.00 68.00 151 ALA A C 1
ATOM 1147 O O . ALA A 1 151 ? -21.604 -3.308 44.885 1.00 68.00 151 ALA A O 1
ATOM 1148 N N . ARG A 1 152 ? -20.469 -1.871 43.607 1.00 65.50 152 ARG A N 1
ATOM 1149 C CA . ARG A 1 152 ? -19.346 -1.703 44.555 1.00 65.50 152 ARG A CA 1
ATOM 1150 C C . ARG A 1 152 ? -19.740 -1.006 45.866 1.00 65.50 152 ARG A C 1
ATOM 1152 O O . ARG A 1 152 ? -18.952 -1.042 46.806 1.00 65.50 152 ARG A O 1
ATOM 1159 N N . GLY A 1 153 ? -20.916 -0.376 45.929 1.00 63.88 153 GLY A N 1
ATOM 1160 C CA . GLY A 1 153 ? -21.467 0.230 47.144 1.00 63.88 153 GLY A CA 1
ATOM 1161 C C . GLY A 1 153 ? -22.524 -0.616 47.861 1.00 63.88 153 GLY A C 1
ATOM 1162 O O . GLY A 1 153 ? -22.980 -0.214 48.929 1.00 63.88 153 GLY A O 1
ATOM 1163 N N . GLU A 1 154 ? -22.930 -1.758 47.301 1.00 66.88 154 GLU A N 1
ATOM 1164 C CA . GLU A 1 154 ? -23.992 -2.594 47.864 1.00 66.88 154 GLU A CA 1
ATOM 1165 C C . GLU A 1 154 ? -23.390 -3.667 48.794 1.00 66.88 154 GLU A C 1
ATOM 1167 O O . GLU A 1 154 ? -22.436 -4.351 48.408 1.00 66.88 154 GLU A O 1
ATOM 1172 N N . PRO A 1 155 ? -23.877 -3.816 50.042 1.00 66.31 155 PRO A N 1
ATOM 1173 C CA . PRO A 1 155 ? -23.337 -4.804 50.966 1.00 66.31 155 PRO A CA 1
ATOM 1174 C C . PRO A 1 155 ? -23.621 -6.220 50.450 1.00 66.31 155 PRO A C 1
ATOM 1176 O O . PRO A 1 155 ? -24.769 -6.649 50.360 1.00 66.31 155 PRO A O 1
ATOM 1179 N N . VAL A 1 156 ? -22.557 -6.960 50.133 1.00 70.06 156 VAL A N 1
ATOM 1180 C CA . VAL A 1 156 ? -22.640 -8.366 49.720 1.00 70.06 156 VAL A CA 1
ATOM 1181 C C . VAL A 1 156 ? -23.187 -9.197 50.883 1.00 70.06 156 VAL A C 1
ATOM 1183 O O . VAL A 1 156 ? -22.517 -9.374 51.902 1.00 70.06 156 VAL A O 1
ATOM 1186 N N . GLN A 1 157 ? -24.412 -9.706 50.741 1.00 73.75 157 GLN A N 1
ATOM 1187 C CA . GLN A 1 157 ? -25.046 -10.555 51.744 1.00 73.75 157 GLN A CA 1
ATOM 1188 C C . GLN A 1 157 ? -24.604 -12.009 51.550 1.00 73.75 157 GLN A C 1
ATOM 1190 O O . GLN A 1 157 ? -25.040 -12.700 50.630 1.00 73.75 157 GLN A O 1
ATOM 1195 N N . PHE A 1 158 ? -23.715 -12.478 52.423 1.00 76.81 158 PHE A N 1
ATOM 1196 C CA . PHE A 1 158 ? -23.310 -13.879 52.452 1.00 76.81 158 PHE A CA 1
ATOM 1197 C C . PHE A 1 158 ? -24.425 -14.721 53.080 1.00 76.81 158 PHE A C 1
ATOM 1199 O O . PHE A 1 158 ? -24.786 -14.520 54.239 1.00 76.81 158 PHE A O 1
ATOM 1206 N N . VAL A 1 159 ? -24.971 -15.669 52.320 1.00 76.00 159 VAL A N 1
ATOM 1207 C CA . VAL A 1 159 ? -25.915 -16.661 52.847 1.00 76.00 159 VAL A CA 1
ATOM 1208 C C . VAL A 1 159 ? -25.108 -17.729 53.583 1.00 76.00 159 VAL A C 1
ATOM 1210 O O . VAL A 1 159 ? -24.276 -18.403 52.975 1.00 76.00 159 VAL A O 1
ATOM 1213 N N . SER A 1 160 ? -25.324 -17.881 54.892 1.00 60.75 160 SER A N 1
ATOM 1214 C CA . SER A 1 160 ? -24.763 -19.005 55.641 1.00 60.75 160 SER A CA 1
ATOM 1215 C C . SER A 1 160 ? -25.484 -20.293 55.238 1.00 60.75 160 SER A C 1
ATOM 1217 O O . SER A 1 160 ? -26.713 -20.376 55.250 1.00 60.75 160 SER A O 1
ATOM 1219 N N . SER A 1 161 ? -24.720 -21.318 54.860 1.00 48.47 161 SER A N 1
ATOM 1220 C CA . SER A 1 161 ? -25.247 -22.662 54.624 1.00 48.47 161 SER A CA 1
ATOM 1221 C C . SER A 1 161 ? -25.681 -23.264 55.962 1.00 48.47 161 SER A C 1
ATOM 1223 O O . SER A 1 161 ? -24.849 -23.721 56.747 1.00 48.47 161 SER A O 1
ATOM 1225 N N . GLY A 1 162 ? -26.974 -23.202 56.264 1.00 53.00 162 GLY A N 1
ATOM 1226 C CA . GLY A 1 162 ? -27.518 -23.698 57.523 1.00 53.00 162 GLY A CA 1
ATOM 1227 C C . GLY A 1 162 ? -27.761 -25.208 57.528 1.00 53.00 162 GLY A C 1
ATOM 1228 O O . GLY A 1 162 ? -28.464 -25.715 56.660 1.00 53.00 162 GLY A O 1
ATOM 1229 N N . ALA A 1 163 ? -27.224 -25.885 58.551 1.00 42.22 163 ALA A N 1
ATOM 1230 C CA . ALA A 1 163 ? -27.927 -26.794 59.476 1.00 42.22 163 ALA A CA 1
ATOM 1231 C C . ALA A 1 163 ? -26.892 -27.351 60.488 1.00 42.22 163 ALA A C 1
ATOM 1233 O O . ALA A 1 163 ? -25.921 -27.972 60.076 1.00 42.22 163 ALA A O 1
ATOM 1234 N N . GLY A 1 164 ? -26.993 -27.169 61.808 1.00 36.69 164 GLY A N 1
ATOM 1235 C CA . GLY A 1 164 ? -28.098 -26.653 62.605 1.00 36.69 164 GLY A CA 1
ATOM 1236 C C . GLY A 1 164 ? -27.772 -26.551 64.105 1.00 36.69 164 GLY A C 1
ATOM 1237 O O . GLY A 1 164 ? -26.611 -26.548 64.500 1.00 36.69 164 GLY A O 1
ATOM 1238 N N . ALA A 1 165 ? -28.857 -26.516 64.885 1.00 38.84 165 ALA A N 1
ATOM 1239 C CA . ALA A 1 165 ? -28.980 -26.402 66.344 1.00 38.84 165 ALA A CA 1
ATOM 1240 C C . ALA A 1 165 ? -28.760 -24.989 66.916 1.00 38.84 165 ALA A C 1
ATOM 1242 O O . ALA A 1 165 ? -27.651 -24.470 66.996 1.00 38.84 165 ALA A O 1
ATOM 1243 N N . GLY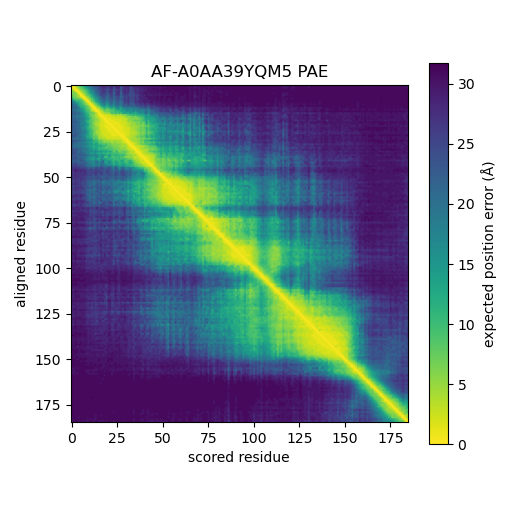 A 1 166 ? -29.883 -24.365 67.281 1.00 43.75 166 GLY A N 1
ATOM 1244 C CA . GLY A 1 166 ? -29.955 -22.998 67.773 1.00 43.75 166 GLY A CA 1
ATOM 1245 C C . GLY A 1 166 ? -29.464 -22.798 69.202 1.00 43.75 166 GLY A C 1
ATOM 1246 O O . GLY A 1 166 ? -29.432 -23.728 69.999 1.00 43.75 166 GLY A O 1
ATOM 1247 N N . VAL A 1 167 ? -29.171 -21.534 69.507 1.00 35.09 167 VAL A N 1
ATOM 1248 C CA . VAL A 1 167 ? -29.265 -20.914 70.833 1.00 35.09 167 VAL A CA 1
ATOM 1249 C C . VAL A 1 167 ? -29.650 -19.450 70.603 1.00 35.09 167 VAL A C 1
ATOM 1251 O O . VAL A 1 167 ? -29.083 -18.783 69.736 1.00 35.09 167 VAL A O 1
ATOM 1254 N N . GLU A 1 168 ? -30.652 -18.974 71.338 1.00 38.47 168 GLU A N 1
ATOM 1255 C CA . GLU A 1 168 ? -31.107 -17.587 71.316 1.00 38.47 168 GLU A CA 1
ATOM 1256 C C . GLU A 1 168 ? -30.128 -16.607 71.988 1.00 38.47 168 GLU A C 1
ATOM 1258 O O . GLU A 1 168 ? -29.455 -16.931 72.961 1.00 38.47 168 GLU A O 1
ATOM 1263 N N . ALA A 1 169 ? -30.194 -15.373 71.479 1.00 44.12 169 ALA A N 1
ATOM 1264 C CA . ALA A 1 169 ? -30.058 -14.085 72.163 1.00 44.12 169 ALA A CA 1
ATOM 1265 C C . ALA A 1 169 ? -28.739 -13.709 72.869 1.00 44.12 169 ALA A C 1
ATOM 1267 O O . ALA A 1 169 ? -28.464 -14.109 73.994 1.00 44.12 169 ALA A O 1
ATOM 1268 N N . ALA A 1 170 ? -28.056 -12.709 72.299 1.00 34.66 170 ALA A N 1
ATOM 1269 C CA . ALA A 1 170 ? -27.603 -11.533 73.049 1.00 34.66 170 ALA A CA 1
ATOM 1270 C C . ALA A 1 170 ? -27.362 -10.362 72.082 1.00 34.66 170 ALA A C 1
ATOM 1272 O O . ALA A 1 170 ? -26.647 -10.494 71.091 1.00 34.66 170 ALA A O 1
ATOM 1273 N N . GLY A 1 171 ? -27.995 -9.218 72.355 1.00 46.00 171 GLY A N 1
ATOM 1274 C CA . GLY A 1 171 ? -27.858 -8.004 71.556 1.00 46.00 171 GLY A CA 1
ATOM 1275 C C . GLY A 1 171 ? -26.424 -7.471 71.538 1.00 46.00 171 GLY A C 1
ATOM 1276 O O . GLY A 1 171 ? -25.772 -7.378 72.575 1.00 46.00 171 GLY A O 1
ATOM 1277 N N . ALA A 1 172 ? -25.959 -7.071 70.356 1.00 37.09 172 ALA A N 1
ATOM 1278 C CA . ALA A 1 172 ? -24.720 -6.327 70.180 1.00 37.09 172 ALA A CA 1
ATOM 1279 C C . ALA A 1 172 ? -25.063 -4.888 69.768 1.00 37.09 172 ALA A C 1
ATOM 1281 O O . ALA A 1 172 ? -25.652 -4.646 68.715 1.00 37.09 172 ALA A O 1
ATOM 1282 N N . ALA A 1 173 ? -24.732 -3.937 70.641 1.00 48.34 173 ALA A N 1
ATOM 1283 C CA . ALA A 1 173 ? -24.894 -2.506 70.411 1.00 48.34 173 ALA A CA 1
ATOM 1284 C C . ALA A 1 173 ? -24.049 -2.026 69.209 1.00 48.34 173 ALA A C 1
ATOM 1286 O O . ALA A 1 173 ? -22.965 -2.567 68.970 1.00 48.34 173 ALA A O 1
ATOM 1287 N N . PRO A 1 174 ? -24.479 -0.985 68.470 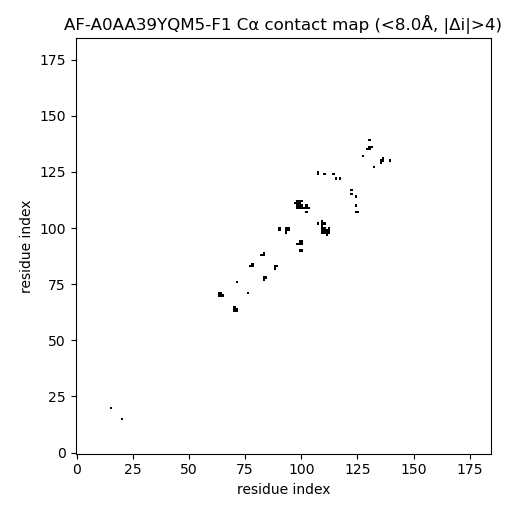1.00 44.81 174 PRO A N 1
ATOM 1288 C CA . PRO A 1 174 ? -23.684 -0.447 67.376 1.00 44.81 174 PRO A CA 1
ATOM 1289 C C . PRO A 1 174 ? -22.497 0.344 67.937 1.00 44.81 174 PRO A C 1
ATOM 1291 O O . PRO A 1 174 ? -22.650 1.453 68.450 1.00 44.81 174 PRO A O 1
ATOM 1294 N N . VAL A 1 175 ? -21.293 -0.216 67.820 1.00 54.22 175 VAL A N 1
ATOM 1295 C CA . VAL A 1 175 ? -20.051 0.514 68.092 1.00 54.22 175 VAL A CA 1
ATOM 1296 C C . VAL A 1 175 ? -19.836 1.519 66.960 1.00 54.22 175 VAL A C 1
ATOM 1298 O O . VAL A 1 175 ? -19.499 1.155 65.833 1.00 54.22 175 VAL A O 1
ATOM 1301 N N . ARG A 1 176 ? -20.068 2.802 67.254 1.00 47.00 176 ARG A N 1
ATOM 1302 C CA . ARG A 1 176 ? -19.725 3.917 66.365 1.00 47.00 176 ARG A CA 1
ATOM 1303 C C . ARG A 1 176 ? -18.210 4.106 66.375 1.00 47.00 176 ARG A C 1
ATOM 1305 O O . ARG A 1 176 ? -17.646 4.506 67.387 1.00 47.00 176 ARG A O 1
ATOM 1312 N N . PHE A 1 177 ? -17.561 3.832 65.248 1.00 49.03 177 PHE A N 1
ATOM 1313 C CA . PHE A 1 177 ? -16.181 4.246 65.012 1.00 49.03 177 PHE A CA 1
ATOM 1314 C C . PHE A 1 177 ? -16.181 5.613 64.327 1.00 49.03 177 PHE A C 1
ATOM 1316 O O . PHE A 1 177 ? -16.505 5.705 63.142 1.00 49.03 177 PHE A O 1
ATOM 1323 N N . ASP A 1 178 ? -15.786 6.658 65.054 1.00 54.69 178 ASP A N 1
ATOM 1324 C CA . ASP A 1 178 ? -15.406 7.934 64.447 1.00 54.69 178 ASP A CA 1
ATOM 1325 C C . ASP A 1 178 ? -14.106 7.732 63.665 1.00 54.69 178 ASP A C 1
ATOM 1327 O O . ASP A 1 178 ? -13.014 7.604 64.224 1.00 54.69 178 ASP A O 1
ATOM 1331 N N . ARG A 1 179 ? -14.221 7.668 62.337 1.00 56.97 179 ARG A N 1
ATOM 1332 C CA . ARG A 1 179 ? -13.061 7.659 61.447 1.00 56.97 179 ARG A CA 1
ATOM 1333 C C . ARG A 1 179 ? -12.575 9.094 61.275 1.00 56.97 179 ARG A C 1
ATOM 1335 O O . ARG A 1 179 ? -13.061 9.813 60.409 1.00 56.97 179 ARG A O 1
ATOM 1342 N N . ARG A 1 180 ? -11.580 9.497 62.068 1.00 58.03 180 ARG A N 1
ATOM 1343 C CA . ARG A 1 180 ? -10.705 10.621 61.705 1.00 58.03 180 ARG A CA 1
ATOM 1344 C C . ARG A 1 180 ? -9.889 10.218 60.479 1.00 58.03 180 ARG A C 1
ATOM 1346 O O . ARG A 1 180 ? -9.026 9.348 60.562 1.00 58.03 180 ARG A O 1
ATOM 1353 N N . THR A 1 181 ? -10.177 10.828 59.340 1.00 68.00 181 THR A N 1
ATOM 1354 C CA . THR A 1 181 ? -9.338 10.754 58.141 1.00 68.00 181 THR A CA 1
ATOM 1355 C C . THR A 1 181 ? -8.139 11.691 58.310 1.00 68.00 181 THR A C 1
ATOM 1357 O O . THR A 1 181 ? -8.325 12.849 58.665 1.00 68.00 181 THR A O 1
ATOM 1360 N N . MET A 1 182 ? -6.915 11.212 58.053 1.00 57.91 182 MET A N 1
ATOM 1361 C CA . MET A 1 182 ? -5.659 11.986 58.167 1.00 57.91 182 MET A CA 1
ATOM 1362 C C . MET A 1 182 ? -5.456 13.036 57.048 1.00 57.91 182 MET A C 1
ATOM 1364 O O . MET A 1 182 ? -4.332 13.263 56.616 1.00 57.91 182 MET A O 1
ATOM 1368 N N . PHE A 1 183 ? -6.522 13.651 56.538 1.00 52.78 183 PHE A N 1
ATOM 1369 C CA . PHE A 1 183 ? -6.446 14.659 55.469 1.00 52.78 183 PHE A CA 1
ATOM 1370 C C . PHE A 1 183 ? -6.991 16.033 55.887 1.00 52.78 183 PHE A C 1
ATOM 1372 O O . PHE A 1 183 ? -7.356 16.826 55.030 1.00 52.78 183 PHE A O 1
ATOM 1379 N N . ASP A 1 184 ? -7.000 16.320 57.190 1.00 55.31 184 ASP A N 1
ATOM 1380 C CA . ASP A 1 184 ? -7.160 17.681 57.711 1.00 55.31 184 ASP A CA 1
ATOM 1381 C C . ASP A 1 184 ? -5.901 18.081 58.490 1.00 55.31 184 ASP A C 1
ATOM 1383 O O . ASP A 1 184 ? -5.808 17.863 59.700 1.00 55.31 184 ASP A O 1
ATOM 1387 N N . THR A 1 185 ? -4.935 18.638 57.758 1.00 54.81 185 THR A N 1
ATOM 1388 C CA . THR A 1 185 ? -3.994 19.691 58.183 1.00 54.81 185 THR A CA 1
ATOM 1389 C C . THR A 1 185 ? -3.520 20.435 56.949 1.00 54.81 185 THR A C 1
ATOM 1391 O O . THR A 1 185 ? -3.068 19.731 56.015 1.00 54.81 185 THR A O 1
#

Radius of gyration: 40.91 Å; Cα contacts (8 Å, |Δi|>4): 49; chains: 1; bounding box: 87×61×108 Å

Foldseek 3Di:
DDDDDDDPDPPPDDDDDPVRVVVVVVCVVPDDPDDPPDDPPDDDPDPPVVCPVVVVVVVVVVVLCPPPPDNPPPVNVVVVDPCVVPPVVVQVVCVVVQQHCDPDPPDPSNCPVVDDPDDVVVPDPPPDDPCPDPVNVVVVVVVVVVVVVVVVPDDDDDDDPDDDDDDDDDDDDDDDDDDDDPPDD

pLDDT: mean 70.99, std 15.95, range [34.66, 92.5]

Secondary structure (DSSP, 8-state):
-----------------HHHHHHHHHHHTTS-SS---PPPPPPPP---GGGHHHHHHHHHHHHHHH--SS---HHHHHHH-GGGG-HHHHHHHHHHTT------TT-TTTTGGG--SS-TTT--TT-S-GGGSHHHHHHHHHHHHHHHHHHTTS---PPP---------------------S---